Protein AF-A0AAV4JUW0-F1 (afdb_monomer_lite)

Secondary structure (DSSP, 8-state):
-----S---STTHHHHHHHHHHHHHHHHHHHHHHHHHHHHHHHHHHHHHHHHHHHHHHHHHHHHHHHHHHHHS-SSSEETTTEEE-TTS-EESHHHHHHHHHHHHTT-EEEEEE--HHHHEEEETTEEEE-HHHHTTSSSEEEEEEP-TTGGGTEEE----BB--BEEEESTT-TT---TT-SB-TTSEEEEETT-S-SHHHHHHTT-B--EEEEESSHHHHHHHHHTTS-SEEEES-S--TTSEE-S--B--SSSSEEEEEETT-THHHHHHHHHHHHHHTSHHHHHHHHHHHHHTS---EEE-SSSS-EEEBP-SSSTTT--EEEEEE----

Organism: NCBI:txid1093978

pLDDT: mean 82.27, std 16.79, range [31.84, 97.62]

InterPro domains:
  IPR001638 Solute-binding protein family 3/N-terminal domain of MltF [PF00497] (79-288)
  IPR001638 Solute-binding protein family 3/N-terminal domain of MltF [SM00062] (77-300)
  IPR018313 Solute-binding protein family 3, conserved site [PS01039] (93-106)

Structure (mmCIF, N/CA/C/O backbone):
data_AF-A0AAV4JUW0-F1
#
_entry.id   AF-A0AAV4JUW0-F1
#
loop_
_atom_site.group_PDB
_atom_site.id
_atom_site.type_symbol
_atom_site.label_atom_id
_atom_site.label_alt_id
_atom_site.label_comp_id
_atom_site.label_asym_id
_atom_site.label_entity_id
_atom_site.label_seq_id
_atom_site.pdbx_PDB_ins_code
_atom_site.Cartn_x
_atom_site.Cartn_y
_atom_site.Cartn_z
_atom_site.occupancy
_atom_site.B_iso_or_equiv
_atom_site.auth_seq_id
_atom_site.auth_comp_id
_atom_site.auth_asym_id
_atom_site.auth_atom_id
_atom_site.pdbx_PDB_model_num
ATOM 1 N N . MET A 1 1 ? 47.048 -69.505 41.112 1.00 53.69 1 MET A N 1
ATOM 2 C CA . MET A 1 1 ? 46.515 -70.629 41.916 1.00 53.69 1 MET A CA 1
ATOM 3 C C . MET A 1 1 ? 47.293 -71.912 41.588 1.00 53.69 1 MET A C 1
ATOM 5 O O . MET A 1 1 ? 46.736 -72.873 41.091 1.00 53.69 1 MET A O 1
ATOM 9 N N . LEU A 1 2 ? 48.608 -71.870 41.802 1.00 48.69 2 LEU A N 1
ATOM 10 C CA . LEU A 1 2 ? 49.626 -72.932 41.703 1.00 48.69 2 LEU A CA 1
ATOM 11 C C . LEU A 1 2 ? 50.866 -72.279 42.345 1.00 48.69 2 LEU A C 1
ATOM 13 O O . LEU A 1 2 ? 51.031 -71.079 42.157 1.00 48.69 2 LEU A O 1
ATOM 17 N N . TYR A 1 3 ? 51.670 -73.005 43.123 1.00 51.75 3 TYR A N 1
ATOM 18 C CA . TYR A 1 3 ? 52.650 -72.508 44.118 1.00 51.75 3 TYR A CA 1
ATOM 19 C C . TYR A 1 3 ? 52.083 -72.157 45.502 1.00 51.75 3 TYR A C 1
ATOM 21 O O . TYR A 1 3 ? 52.119 -71.014 45.932 1.00 51.75 3 TYR A O 1
ATOM 29 N N . CYS A 1 4 ? 51.616 -73.161 46.244 1.00 46.38 4 CYS A N 1
ATOM 30 C CA . CYS A 1 4 ? 51.738 -73.117 47.711 1.00 46.38 4 CYS A CA 1
ATOM 31 C C . CYS A 1 4 ? 51.978 -74.491 48.358 1.00 46.38 4 CYS A C 1
ATOM 33 O O . CYS A 1 4 ? 51.941 -74.599 49.577 1.00 46.38 4 CYS A O 1
ATOM 35 N N . PHE A 1 5 ? 52.254 -75.543 47.581 1.00 49.66 5 PHE A N 1
ATOM 36 C CA . PHE A 1 5 ? 52.481 -76.880 48.131 1.00 49.66 5 PHE A CA 1
ATOM 37 C C . PHE A 1 5 ? 53.813 -77.456 47.656 1.00 49.66 5 PHE A C 1
ATOM 39 O O . PHE A 1 5 ? 53.876 -78.202 46.685 1.00 49.66 5 PHE A O 1
ATOM 46 N N . SER A 1 6 ? 54.882 -77.127 48.377 1.00 45.06 6 SER A N 1
ATOM 47 C CA . SER A 1 6 ? 56.066 -77.983 48.450 1.00 45.06 6 SER A CA 1
ATOM 48 C C . SER A 1 6 ? 56.735 -77.840 49.819 1.00 45.06 6 SER A C 1
ATOM 50 O O . SER A 1 6 ? 57.389 -76.844 50.099 1.00 45.06 6 SER A O 1
ATOM 52 N N . SER A 1 7 ? 56.542 -78.877 50.639 1.00 54.53 7 SER A N 1
ATOM 53 C CA . SER A 1 7 ? 57.420 -79.350 51.717 1.00 54.53 7 SER A CA 1
ATOM 54 C C . SER A 1 7 ? 57.819 -78.363 52.828 1.00 54.53 7 SER A C 1
ATOM 56 O O . SER A 1 7 ? 58.933 -77.852 52.833 1.00 54.53 7 SER A O 1
ATOM 58 N N . PHE A 1 8 ? 56.966 -78.216 53.851 1.00 46.47 8 PHE A N 1
ATOM 59 C CA . PHE A 1 8 ? 57.389 -77.752 55.181 1.00 46.47 8 PHE A CA 1
ATOM 60 C C . PHE A 1 8 ? 57.035 -78.786 56.257 1.00 46.47 8 PHE A C 1
ATOM 62 O O . PHE A 1 8 ? 55.876 -79.153 56.447 1.00 46.47 8 PHE A O 1
ATOM 69 N N . SER A 1 9 ? 58.076 -79.288 56.924 1.00 49.31 9 SER A N 1
ATOM 70 C CA . SER A 1 9 ? 58.062 -80.427 57.846 1.00 49.31 9 SER A CA 1
ATOM 71 C C . SER A 1 9 ? 58.061 -79.977 59.313 1.00 49.31 9 SER A C 1
ATOM 73 O O . SER A 1 9 ? 58.930 -80.381 60.077 1.00 49.31 9 SER A O 1
ATOM 75 N N . THR A 1 10 ? 57.089 -79.160 59.730 1.00 49.88 10 THR A N 1
ATOM 76 C CA . THR A 1 10 ? 56.767 -78.896 61.150 1.00 49.88 10 THR A CA 1
ATOM 77 C C . THR A 1 10 ? 55.317 -78.395 61.287 1.00 49.88 10 THR A C 1
ATOM 79 O O . THR A 1 10 ? 54.812 -77.617 60.479 1.00 49.88 10 THR A O 1
ATOM 82 N N . ARG A 1 11 ? 54.599 -78.851 62.328 1.00 52.28 11 ARG A N 1
ATOM 83 C CA . ARG A 1 11 ? 53.140 -78.647 62.529 1.00 52.28 11 ARG A CA 1
ATOM 84 C C . ARG A 1 11 ? 52.720 -77.178 62.735 1.00 52.28 11 ARG A C 1
ATOM 86 O O . ARG A 1 11 ? 51.531 -76.865 62.670 1.00 52.28 11 ARG A O 1
ATOM 93 N N . THR A 1 12 ? 53.673 -76.289 63.004 1.00 52.97 12 THR A N 1
ATOM 94 C CA . THR A 1 12 ? 53.473 -74.848 63.213 1.00 52.97 12 THR A CA 1
ATOM 95 C C . THR A 1 12 ? 53.577 -74.033 61.923 1.00 52.97 12 THR A C 1
ATOM 97 O O . THR A 1 12 ? 52.885 -73.024 61.805 1.00 52.97 12 THR A O 1
ATOM 100 N N . GLU A 1 13 ? 54.333 -74.486 60.920 1.00 52.00 13 GLU A N 1
ATOM 101 C CA . GLU A 1 13 ? 54.548 -73.727 59.677 1.00 52.00 13 GLU A CA 1
ATOM 102 C C . GLU A 1 13 ? 53.382 -73.822 58.681 1.00 52.00 13 GLU A C 1
ATOM 104 O O . GLU A 1 13 ? 53.058 -72.851 57.995 1.00 52.00 13 GLU A O 1
ATOM 109 N N . VAL A 1 14 ? 52.635 -74.931 58.697 1.00 56.09 14 VAL A N 1
ATOM 110 C CA . VAL A 1 14 ? 51.430 -75.116 57.862 1.00 56.09 14 VAL A CA 1
ATOM 111 C C . VAL A 1 14 ? 50.331 -74.093 58.196 1.00 56.09 14 VAL A C 1
ATOM 113 O O . VAL A 1 14 ? 49.581 -73.664 57.319 1.00 56.09 14 VAL A O 1
ATOM 116 N N . LYS A 1 15 ? 50.242 -73.648 59.459 1.00 60.41 15 LYS A N 1
ATOM 117 C CA . LYS A 1 15 ? 49.250 -72.641 59.877 1.00 60.41 15 LYS A CA 1
ATOM 118 C C . LYS A 1 15 ? 49.582 -71.247 59.344 1.00 60.41 15 LYS A C 1
ATOM 120 O O . LYS A 1 15 ? 48.668 -70.516 58.974 1.00 60.41 15 LYS A O 1
ATOM 125 N N . VAL A 1 16 ? 50.868 -70.898 59.272 1.00 66.81 16 VAL A N 1
ATOM 126 C CA . VAL A 1 16 ? 51.323 -69.593 58.769 1.00 66.81 16 VAL A CA 1
ATOM 127 C C . VAL A 1 16 ? 51.166 -69.524 57.250 1.00 66.81 16 VAL A C 1
ATOM 129 O O . VAL A 1 16 ? 50.627 -68.544 56.744 1.00 66.81 16 VAL A O 1
ATOM 132 N N . ALA A 1 17 ? 51.518 -70.592 56.525 1.00 67.75 17 ALA A N 1
ATOM 133 C CA . ALA A 1 17 ? 51.336 -70.663 55.072 1.00 67.75 17 ALA A CA 1
ATOM 134 C C . ALA A 1 17 ? 49.856 -70.545 54.651 1.00 67.75 17 ALA A C 1
ATOM 136 O O . ALA A 1 17 ? 49.531 -69.795 53.729 1.00 67.75 17 ALA A O 1
ATOM 137 N N . ASN A 1 18 ? 48.944 -71.210 55.371 1.00 72.00 18 ASN A N 1
ATOM 138 C CA . ASN A 1 18 ? 47.504 -71.097 55.118 1.00 72.00 18 ASN A CA 1
ATOM 139 C C . ASN A 1 18 ? 46.961 -69.694 55.424 1.00 72.00 18 ASN A C 1
ATOM 141 O O . ASN A 1 18 ? 46.116 -69.196 54.680 1.00 72.00 18 ASN A O 1
ATOM 145 N N . LEU A 1 19 ? 47.461 -69.035 56.475 1.00 77.31 19 LEU A N 1
ATOM 146 C CA . LEU A 1 19 ? 47.058 -67.671 56.820 1.00 77.31 19 LEU A CA 1
ATOM 147 C C . LEU A 1 19 ? 47.522 -66.661 55.760 1.00 77.31 19 LEU A C 1
ATOM 149 O O . LEU A 1 19 ? 46.738 -65.816 55.334 1.00 77.31 19 LEU A O 1
ATOM 153 N N . VAL A 1 20 ? 48.763 -66.783 55.279 1.00 79.12 20 VAL A N 1
ATOM 154 C CA . VAL A 1 20 ? 49.304 -65.923 54.212 1.00 79.12 20 VAL A CA 1
ATOM 155 C C . VAL A 1 20 ? 48.536 -66.131 52.903 1.00 79.12 20 VAL A C 1
ATOM 157 O O . VAL A 1 20 ? 48.162 -65.157 52.251 1.00 79.12 20 VAL A O 1
ATOM 160 N N . CYS A 1 21 ? 48.219 -67.379 52.547 1.00 76.75 21 CYS A N 1
ATOM 161 C CA . CYS A 1 21 ? 47.428 -67.680 51.353 1.00 76.75 21 CYS A CA 1
ATOM 162 C C . CYS A 1 21 ? 46.007 -67.090 51.447 1.00 76.75 21 CYS A C 1
ATOM 164 O O . CYS A 1 21 ? 45.519 -66.488 50.490 1.00 76.75 21 CYS A O 1
ATOM 166 N N . PHE A 1 22 ? 45.372 -67.174 52.620 1.00 80.19 22 PHE A N 1
ATOM 167 C CA . PHE A 1 22 ? 44.047 -66.600 52.863 1.00 80.19 22 PHE A CA 1
ATOM 168 C C . PHE A 1 22 ? 44.044 -65.066 52.768 1.00 80.19 22 PHE A C 1
ATOM 170 O O . PHE A 1 22 ? 43.152 -64.487 52.148 1.00 80.19 22 PHE A O 1
ATOM 177 N N . ILE A 1 23 ? 45.077 -64.401 53.298 1.00 84.31 23 ILE A N 1
ATOM 178 C CA . ILE A 1 23 ? 45.240 -62.943 53.196 1.00 84.31 23 ILE A CA 1
ATOM 179 C C . ILE A 1 23 ? 45.431 -62.513 51.733 1.00 84.31 23 ILE A C 1
ATOM 181 O O . ILE A 1 23 ? 44.781 -61.568 51.289 1.00 84.31 23 ILE A O 1
ATOM 185 N N . ILE A 1 24 ? 46.251 -63.224 50.952 1.00 83.38 24 ILE A N 1
ATOM 186 C CA . ILE A 1 24 ? 46.453 -62.926 49.522 1.00 83.38 24 ILE A CA 1
ATOM 187 C C . ILE A 1 24 ? 45.145 -63.104 48.735 1.00 83.38 24 ILE A C 1
ATOM 189 O O . ILE A 1 24 ? 44.830 -62.287 47.866 1.00 83.38 24 ILE A O 1
ATOM 193 N N . ILE A 1 25 ? 44.345 -64.125 49.054 1.00 84.81 25 ILE A N 1
ATOM 194 C CA . ILE A 1 25 ? 43.028 -64.337 48.435 1.00 84.81 25 ILE A CA 1
ATOM 195 C C . ILE A 1 25 ? 42.075 -63.180 48.775 1.00 84.81 25 ILE A C 1
ATOM 197 O O . ILE A 1 25 ? 41.422 -62.647 47.883 1.00 84.81 25 ILE A O 1
ATOM 201 N N . ILE A 1 26 ? 42.038 -62.715 50.025 1.00 86.69 26 ILE A N 1
ATOM 202 C CA . ILE A 1 26 ? 41.203 -61.565 50.407 1.00 86.69 26 ILE A CA 1
ATOM 203 C C . ILE A 1 26 ? 41.660 -60.283 49.698 1.00 86.69 26 ILE A C 1
ATOM 205 O O . ILE A 1 26 ? 40.826 -59.535 49.189 1.00 86.69 26 ILE A O 1
ATOM 209 N N . ILE A 1 27 ? 42.967 -60.026 49.608 1.00 87.44 27 ILE A N 1
ATOM 210 C CA . ILE A 1 27 ? 43.502 -58.832 48.931 1.00 87.44 27 ILE A CA 1
ATOM 211 C C . ILE A 1 27 ? 43.201 -58.880 47.425 1.00 87.44 27 ILE A C 1
ATOM 213 O O . ILE A 1 27 ? 42.780 -57.887 46.832 1.00 87.44 27 ILE A O 1
ATOM 217 N N . THR A 1 28 ? 43.352 -60.040 46.787 1.00 86.88 28 THR A N 1
ATOM 218 C CA . THR A 1 28 ? 43.028 -60.193 45.357 1.00 86.88 28 THR A CA 1
ATOM 219 C C . THR A 1 28 ? 41.528 -60.063 45.091 1.00 86.88 28 THR A C 1
ATOM 221 O O . THR A 1 28 ? 41.131 -59.379 44.153 1.00 86.88 28 THR A O 1
ATOM 224 N N . ILE A 1 29 ? 40.670 -60.617 45.950 1.00 89.00 29 ILE A N 1
ATOM 225 C CA . ILE A 1 29 ? 39.214 -60.460 45.822 1.00 89.00 29 ILE A CA 1
ATOM 226 C C . ILE A 1 29 ? 38.792 -59.002 46.044 1.00 89.00 29 ILE A C 1
ATOM 228 O O . ILE A 1 29 ? 38.011 -58.466 45.261 1.00 89.00 29 ILE A O 1
ATOM 232 N N . THR A 1 30 ? 39.323 -58.329 47.067 1.00 89.69 30 THR A N 1
ATOM 233 C CA . THR A 1 30 ? 38.973 -56.925 47.352 1.00 89.69 30 THR A CA 1
ATOM 234 C C . THR A 1 30 ? 39.444 -55.974 46.252 1.00 89.69 30 THR A C 1
ATOM 236 O O . THR A 1 30 ? 38.700 -55.069 45.878 1.00 89.69 30 THR A O 1
ATOM 239 N N . THR A 1 31 ? 40.619 -56.207 45.659 1.00 90.44 31 THR A N 1
ATOM 240 C CA . THR A 1 31 ? 41.106 -55.422 44.508 1.00 90.44 31 THR A CA 1
ATOM 241 C C . THR A 1 31 ? 40.276 -55.655 43.244 1.00 90.44 31 THR A C 1
ATOM 243 O O . THR A 1 31 ? 39.957 -54.690 42.550 1.00 90.44 31 THR A O 1
ATOM 246 N N . ILE A 1 32 ? 39.842 -56.892 42.972 1.00 91.62 32 ILE A N 1
ATOM 247 C CA . ILE A 1 32 ? 38.929 -57.197 41.856 1.00 91.62 32 ILE A CA 1
ATOM 248 C C . ILE A 1 32 ? 37.567 -56.518 42.058 1.00 91.62 32 ILE A C 1
ATOM 250 O O . ILE A 1 32 ? 37.045 -55.911 41.124 1.00 91.62 32 ILE A O 1
ATOM 254 N N . ILE A 1 33 ? 37.007 -56.562 43.272 1.00 92.88 33 ILE A N 1
ATOM 255 C CA . ILE A 1 33 ? 35.739 -55.887 43.591 1.00 92.88 33 ILE A CA 1
ATOM 256 C C . ILE A 1 33 ? 35.872 -54.370 43.401 1.00 92.88 33 ILE A C 1
ATOM 258 O O . ILE A 1 33 ? 34.998 -53.754 42.793 1.00 92.88 33 ILE A O 1
ATOM 262 N N . LEU A 1 34 ? 36.976 -53.768 43.853 1.00 93.19 34 LEU A N 1
ATOM 263 C CA . LEU A 1 34 ? 37.215 -52.333 43.691 1.00 93.19 34 LEU A CA 1
ATOM 264 C C . LEU A 1 34 ? 37.324 -51.934 42.209 1.00 93.19 34 LEU A C 1
ATOM 266 O O . LEU A 1 34 ? 36.725 -50.941 41.796 1.00 93.19 34 LEU A O 1
ATOM 270 N N . LEU A 1 35 ? 38.026 -52.728 41.393 1.00 92.56 35 LEU A N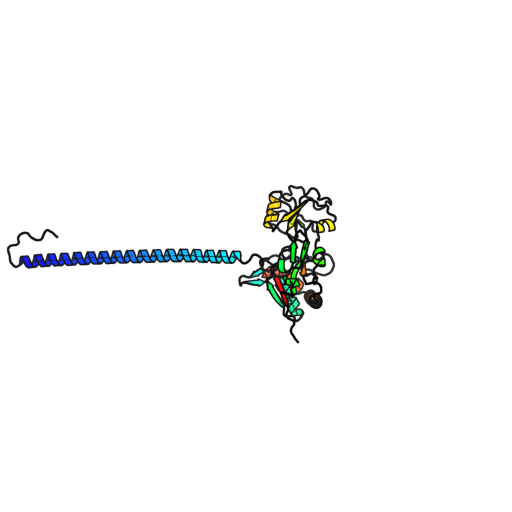 1
ATOM 271 C CA . LEU A 1 35 ? 38.125 -52.509 39.946 1.00 92.56 35 LEU A CA 1
ATOM 272 C C . LEU A 1 35 ? 36.762 -52.623 39.252 1.00 92.56 35 LEU A C 1
ATOM 274 O O . LEU A 1 35 ? 36.438 -51.788 38.409 1.00 92.56 35 LEU A O 1
ATOM 278 N N . LEU A 1 36 ? 35.937 -53.602 39.635 1.00 92.88 36 LEU A N 1
ATOM 279 C CA . LEU A 1 36 ? 34.582 -53.751 39.098 1.00 92.88 36 LEU A CA 1
ATOM 280 C C . LEU A 1 36 ? 33.691 -52.553 39.451 1.00 92.88 36 LEU A C 1
ATOM 282 O O . LEU A 1 36 ? 32.976 -52.056 38.583 1.00 92.88 36 LEU A O 1
ATOM 286 N N . ILE A 1 37 ? 33.774 -52.040 40.682 1.00 93.06 37 ILE A N 1
ATOM 287 C CA . ILE A 1 37 ? 33.030 -50.841 41.101 1.00 93.06 37 ILE A CA 1
ATOM 288 C C . ILE A 1 37 ? 33.451 -49.623 40.266 1.00 93.06 37 ILE A C 1
ATOM 290 O O . ILE A 1 37 ? 32.590 -48.887 39.785 1.00 93.06 37 ILE A O 1
ATOM 294 N N . ILE A 1 38 ? 34.753 -49.431 40.034 1.00 92.50 38 ILE A N 1
ATOM 295 C CA . ILE A 1 38 ? 35.262 -48.321 39.213 1.00 92.50 38 ILE A CA 1
ATOM 296 C C . ILE A 1 38 ? 34.753 -48.427 37.768 1.00 92.50 38 ILE A C 1
ATOM 298 O O . ILE A 1 38 ? 34.287 -47.432 37.212 1.00 92.50 38 ILE A O 1
ATOM 302 N N . ILE A 1 39 ? 34.774 -49.624 37.172 1.00 92.19 39 ILE A N 1
ATOM 303 C CA . ILE A 1 39 ? 34.264 -49.851 35.810 1.00 92.19 39 ILE A CA 1
ATOM 304 C C . ILE A 1 39 ? 32.765 -49.528 35.725 1.00 92.19 39 ILE A C 1
ATOM 306 O O . ILE A 1 39 ? 32.335 -48.866 34.779 1.00 92.19 39 ILE A O 1
ATOM 310 N N . ILE A 1 40 ? 31.975 -49.928 36.727 1.00 93.00 40 ILE A N 1
ATOM 311 C CA . ILE A 1 40 ? 30.538 -49.621 36.790 1.00 93.00 40 ILE A CA 1
ATOM 312 C C . ILE A 1 40 ? 30.305 -48.106 36.887 1.00 93.00 40 ILE A C 1
ATOM 314 O O . ILE A 1 40 ? 29.452 -47.577 36.174 1.00 93.00 40 ILE A O 1
ATOM 318 N N . ILE A 1 41 ? 31.079 -47.388 37.707 1.00 92.38 41 ILE A N 1
ATOM 319 C CA . ILE A 1 41 ? 30.967 -45.926 37.841 1.00 92.38 41 ILE A CA 1
ATOM 320 C C . ILE A 1 41 ? 31.302 -45.225 36.518 1.00 92.38 41 ILE A C 1
ATOM 322 O O . ILE A 1 41 ? 30.567 -44.329 36.102 1.00 92.38 41 ILE A O 1
ATOM 326 N N . ILE A 1 42 ? 32.365 -45.651 35.827 1.00 92.00 42 ILE A N 1
ATOM 327 C CA . ILE A 1 42 ? 32.748 -45.094 34.519 1.00 92.00 42 ILE A CA 1
ATOM 328 C C . ILE A 1 42 ? 31.637 -45.331 33.489 1.00 92.00 42 ILE A C 1
ATOM 330 O O . ILE A 1 42 ? 31.282 -44.416 32.744 1.00 92.00 42 ILE A O 1
ATOM 334 N N . PHE A 1 43 ? 31.048 -46.530 33.473 1.00 92.44 43 PHE A N 1
ATOM 335 C CA . PHE A 1 43 ? 29.958 -46.860 32.557 1.00 92.44 43 PHE A CA 1
ATOM 336 C C . PHE A 1 43 ? 28.701 -46.022 32.831 1.00 92.44 43 PHE A C 1
ATOM 338 O O . PHE A 1 43 ? 28.106 -45.474 31.900 1.00 92.44 43 PHE A O 1
ATOM 345 N N . LEU A 1 44 ? 28.331 -45.848 34.105 1.00 92.00 44 LEU A N 1
ATOM 346 C CA . LEU A 1 44 ? 27.207 -44.998 34.505 1.00 92.00 44 LEU A CA 1
ATOM 347 C C . LEU A 1 44 ? 27.442 -43.529 34.130 1.00 92.00 44 LEU A C 1
ATOM 349 O O . LEU A 1 44 ? 26.541 -42.888 33.591 1.00 92.00 44 LEU A O 1
ATOM 353 N N . PHE A 1 45 ? 28.651 -43.004 34.348 1.00 92.62 45 PHE A N 1
ATOM 354 C CA . PHE A 1 45 ? 28.991 -41.629 33.978 1.00 92.62 45 PHE A CA 1
ATOM 355 C C . PHE A 1 45 ? 28.939 -41.415 32.458 1.00 92.62 45 PHE A C 1
ATOM 357 O O . PHE A 1 45 ? 28.383 -40.420 31.987 1.00 92.62 45 PHE A O 1
ATOM 364 N N . GLY A 1 46 ? 29.438 -42.382 31.680 1.00 91.94 46 GLY A N 1
ATOM 365 C CA . GLY A 1 46 ? 29.332 -42.369 30.221 1.00 91.94 46 GLY A CA 1
ATOM 366 C C . GLY A 1 46 ? 27.879 -42.336 29.740 1.00 91.94 46 GLY A C 1
ATOM 367 O O . GLY A 1 46 ? 27.535 -41.539 28.867 1.00 91.94 46 GLY A O 1
ATOM 368 N N . LEU A 1 47 ? 27.003 -43.135 30.355 1.00 92.44 47 LEU A N 1
ATOM 369 C CA . LEU A 1 47 ? 25.583 -43.182 30.003 1.00 92.44 47 LEU A CA 1
ATOM 370 C C . LEU A 1 47 ? 24.874 -41.851 30.308 1.00 92.44 47 LEU A C 1
ATOM 372 O O . LEU A 1 47 ? 24.107 -41.360 29.479 1.00 92.44 47 LEU A O 1
ATOM 376 N N . VAL A 1 48 ? 25.189 -41.215 31.441 1.00 93.69 48 VAL A N 1
ATOM 377 C CA . VAL A 1 48 ? 24.656 -39.887 31.799 1.00 93.69 48 VAL A CA 1
ATOM 378 C C . VAL A 1 48 ? 25.070 -38.820 30.779 1.00 93.69 48 VAL A C 1
ATOM 380 O O . VAL A 1 48 ? 24.226 -38.036 30.340 1.00 93.69 48 VAL A O 1
ATOM 383 N N . LEU A 1 49 ? 26.334 -38.807 30.344 1.00 91.38 49 LEU A N 1
ATOM 384 C CA . LEU A 1 49 ? 26.810 -37.842 29.345 1.00 91.38 49 LEU A CA 1
ATOM 385 C C . LEU A 1 49 ? 26.107 -38.000 27.990 1.00 91.38 49 LEU A C 1
ATOM 387 O O . LEU A 1 49 ? 25.747 -36.998 27.366 1.00 91.38 49 LEU A O 1
ATOM 391 N N . VAL A 1 50 ? 25.858 -39.238 27.553 1.00 92.81 50 VAL A N 1
ATOM 392 C CA . VAL A 1 50 ? 25.118 -39.510 26.311 1.00 92.81 50 VAL A CA 1
ATOM 393 C C . VAL A 1 50 ? 23.684 -38.987 26.407 1.00 92.81 50 VAL A C 1
ATOM 395 O O . VAL A 1 50 ? 23.211 -38.326 25.481 1.00 92.81 50 VAL A O 1
ATOM 398 N N . VAL A 1 51 ? 23.003 -39.211 27.536 1.00 93.06 51 VAL A N 1
ATOM 399 C CA . VAL A 1 51 ? 21.637 -38.707 27.751 1.00 93.06 51 VAL A CA 1
ATOM 400 C C . VAL A 1 51 ? 21.599 -37.177 27.694 1.00 93.06 51 VAL A C 1
ATOM 402 O O . VAL A 1 51 ? 20.744 -36.617 27.006 1.00 93.06 51 VAL A O 1
ATOM 405 N N . ILE A 1 52 ? 22.550 -36.489 28.336 1.00 92.38 52 ILE A N 1
ATOM 406 C CA . ILE A 1 52 ? 22.634 -35.018 28.304 1.00 92.38 52 ILE A CA 1
ATOM 407 C C . ILE A 1 52 ? 22.825 -34.508 26.869 1.00 92.38 52 ILE A C 1
ATOM 409 O O . ILE A 1 52 ? 22.136 -33.572 26.453 1.00 92.38 52 ILE A O 1
ATOM 413 N N . ALA A 1 53 ? 23.711 -35.135 26.089 1.00 92.25 53 ALA A N 1
ATOM 414 C CA . ALA A 1 53 ? 23.953 -34.749 24.701 1.00 92.25 53 ALA A CA 1
ATOM 415 C C . ALA A 1 53 ? 22.697 -34.916 23.826 1.00 92.25 53 ALA A C 1
ATOM 417 O O . ALA A 1 53 ? 22.353 -34.014 23.058 1.00 92.25 53 ALA A O 1
ATOM 418 N N . VAL A 1 54 ? 21.968 -36.027 23.978 1.00 92.88 54 VAL A N 1
ATOM 419 C CA . VAL A 1 54 ? 20.716 -36.274 23.243 1.00 92.88 54 VAL A CA 1
ATOM 420 C C . VAL A 1 54 ? 19.652 -35.239 23.610 1.00 92.88 54 VAL A C 1
ATOM 422 O O . VAL A 1 54 ? 19.026 -34.666 22.717 1.00 92.88 54 VAL A O 1
ATOM 425 N N . VAL A 1 55 ? 19.482 -34.935 24.901 1.00 93.62 55 VAL A N 1
ATOM 426 C CA . VAL A 1 55 ? 18.534 -33.905 25.359 1.00 93.62 55 VAL A CA 1
ATOM 427 C C . VAL A 1 55 ? 18.889 -32.539 24.770 1.00 93.62 55 VAL A C 1
ATOM 429 O O . VAL A 1 55 ? 18.005 -31.856 24.252 1.00 93.62 55 VAL A O 1
ATOM 432 N N . ALA A 1 56 ? 20.168 -32.154 24.767 1.00 92.25 56 ALA A N 1
ATOM 433 C CA . ALA A 1 56 ? 20.610 -30.886 24.189 1.00 92.25 56 ALA A CA 1
ATOM 434 C C . ALA A 1 56 ? 20.279 -30.788 22.689 1.00 92.25 56 ALA A C 1
ATOM 436 O O . ALA A 1 56 ? 19.734 -29.774 22.243 1.00 92.25 56 ALA A O 1
ATOM 437 N N . VAL A 1 57 ? 20.530 -31.851 21.916 1.00 92.00 57 VAL A N 1
ATOM 438 C CA . VAL A 1 57 ? 20.192 -31.898 20.483 1.00 92.00 57 VAL A CA 1
ATOM 439 C C . VAL A 1 57 ? 18.683 -31.779 20.271 1.00 92.00 57 VAL A C 1
ATOM 441 O O . VAL A 1 57 ? 18.251 -30.974 19.444 1.00 92.00 57 VAL A O 1
ATOM 444 N N . VAL A 1 58 ? 17.871 -32.513 21.038 1.00 91.69 58 VAL A N 1
ATOM 445 C CA . VAL A 1 58 ? 16.402 -32.454 20.945 1.00 91.69 58 VAL A CA 1
ATOM 446 C C . VAL A 1 58 ? 15.885 -31.052 21.275 1.00 91.69 58 VAL A C 1
ATOM 448 O O . VAL A 1 58 ? 15.055 -30.523 20.534 1.00 91.69 58 VAL A O 1
ATOM 451 N N . VAL A 1 59 ? 16.407 -30.411 22.325 1.00 91.31 59 VAL A N 1
ATOM 452 C CA . VAL A 1 59 ? 16.032 -29.041 22.709 1.00 91.31 59 VAL A CA 1
ATOM 453 C C . VAL A 1 59 ? 16.401 -28.046 21.611 1.00 91.31 59 VAL A C 1
ATOM 455 O O . VAL A 1 59 ? 15.554 -27.249 21.205 1.00 91.31 59 VAL A O 1
ATOM 458 N N . VAL A 1 60 ? 17.620 -28.111 21.064 1.00 90.25 60 VAL A N 1
ATOM 459 C CA . VAL A 1 60 ? 18.038 -27.245 19.947 1.00 90.25 60 VAL A CA 1
ATOM 460 C C . VAL A 1 60 ? 17.128 -27.457 18.740 1.00 90.25 60 VAL A C 1
ATOM 462 O O . VAL A 1 60 ? 16.657 -26.486 18.140 1.00 90.25 60 VAL A O 1
ATOM 465 N N . HIS A 1 61 ? 16.816 -28.709 18.403 1.00 85.44 61 HIS A N 1
ATOM 466 C CA . HIS A 1 61 ? 15.961 -29.006 17.264 1.00 85.44 61 HIS A CA 1
ATOM 467 C C . HIS A 1 61 ? 14.532 -28.496 17.477 1.00 85.44 61 HIS A C 1
ATOM 469 O O . HIS A 1 61 ? 13.964 -27.886 16.567 1.00 85.44 61 HIS A O 1
ATOM 475 N N . LEU A 1 62 ? 13.982 -28.652 18.684 1.00 82.31 62 LEU A N 1
ATOM 476 C CA . LEU A 1 62 ? 12.674 -28.128 19.067 1.00 82.31 62 LEU A CA 1
ATOM 477 C C . LEU A 1 62 ? 12.647 -26.595 19.008 1.00 82.31 62 LEU A C 1
ATOM 479 O O . LEU A 1 62 ? 11.732 -26.027 18.415 1.00 82.31 62 LEU A O 1
ATOM 483 N N . VAL A 1 63 ? 13.674 -25.909 19.520 1.00 80.06 63 VAL A N 1
ATOM 484 C CA . VAL A 1 63 ? 13.810 -24.443 19.432 1.00 80.06 63 VAL A CA 1
ATOM 485 C C . VAL A 1 63 ? 13.882 -23.983 17.973 1.00 80.06 63 VAL A C 1
ATOM 487 O O . VAL A 1 63 ? 13.226 -23.007 17.595 1.00 80.06 63 VAL A O 1
ATOM 490 N N . LEU A 1 64 ? 14.623 -24.692 17.118 1.00 73.69 64 LEU A N 1
ATOM 491 C CA . LEU A 1 64 ? 14.691 -24.401 15.683 1.00 73.69 64 LEU A CA 1
ATOM 492 C C . LEU A 1 64 ? 13.349 -24.646 14.980 1.00 73.69 64 LEU A C 1
ATOM 494 O O . LEU A 1 64 ? 12.958 -23.850 14.120 1.00 73.69 64 LEU A O 1
ATOM 498 N N . LEU A 1 65 ? 12.613 -25.694 15.357 1.00 67.19 65 LEU A N 1
ATOM 499 C CA . LEU A 1 65 ? 11.272 -25.977 14.842 1.00 67.19 65 LEU A CA 1
ATOM 500 C C . LEU A 1 65 ? 10.254 -24.926 15.298 1.00 67.19 65 LEU A C 1
ATOM 502 O O . LEU A 1 65 ? 9.465 -24.455 14.476 1.00 67.19 65 LEU A O 1
ATOM 506 N N . LEU A 1 66 ? 10.309 -24.485 16.557 1.00 62.25 66 LEU A N 1
ATOM 507 C CA . LEU A 1 66 ? 9.487 -23.392 17.080 1.00 62.25 66 LEU A CA 1
ATOM 508 C C . LEU A 1 66 ? 9.816 -22.068 16.372 1.00 62.25 66 LEU A C 1
ATOM 510 O O . LEU A 1 66 ? 8.901 -21.375 15.920 1.00 62.25 66 LEU A O 1
ATOM 514 N N . ARG A 1 67 ? 11.101 -21.755 16.146 1.00 54.88 67 ARG A N 1
ATOM 515 C CA . ARG A 1 67 ? 11.531 -20.596 15.336 1.00 54.88 67 ARG A CA 1
ATOM 516 C C . ARG A 1 67 ? 11.039 -20.687 13.885 1.00 54.88 67 ARG A C 1
ATOM 518 O O . ARG A 1 67 ? 10.550 -19.690 13.350 1.00 54.88 67 ARG A O 1
ATOM 525 N N . ARG A 1 68 ? 11.111 -21.860 13.241 1.00 50.56 68 ARG A N 1
ATOM 526 C CA . ARG A 1 68 ? 10.599 -22.078 11.870 1.00 50.56 68 ARG A CA 1
ATOM 527 C C . ARG A 1 68 ? 9.071 -21.968 11.797 1.00 50.56 68 ARG A C 1
ATOM 529 O O . ARG A 1 68 ? 8.565 -21.343 10.865 1.00 50.56 68 ARG A O 1
ATOM 536 N N . ARG A 1 69 ? 8.331 -22.497 12.782 1.00 41.78 69 ARG A N 1
ATOM 537 C CA . ARG A 1 69 ? 6.863 -22.359 12.870 1.00 41.78 69 ARG A CA 1
ATOM 538 C C . ARG A 1 69 ? 6.432 -20.907 13.107 1.00 41.78 69 ARG A C 1
ATOM 540 O O . ARG A 1 69 ? 5.456 -20.484 12.492 1.00 41.78 69 ARG A O 1
ATOM 547 N N . ARG A 1 70 ? 7.182 -20.120 13.893 1.00 40.16 70 ARG A N 1
ATOM 548 C CA . ARG A 1 70 ? 6.937 -18.673 14.084 1.00 40.16 70 ARG A CA 1
ATOM 549 C C . ARG A 1 70 ? 7.142 -17.874 12.788 1.00 40.16 70 ARG A C 1
ATOM 551 O O . ARG A 1 70 ? 6.388 -16.948 12.520 1.00 40.16 70 ARG A O 1
ATOM 558 N N . ARG A 1 71 ? 8.089 -18.266 11.921 1.00 36.84 71 ARG A N 1
ATOM 559 C CA . ARG A 1 71 ? 8.301 -17.611 10.609 1.00 36.84 71 ARG A CA 1
ATOM 560 C C . ARG A 1 71 ? 7.201 -17.888 9.578 1.00 36.84 71 ARG A C 1
ATOM 562 O O . ARG A 1 71 ? 6.974 -17.042 8.722 1.00 36.84 71 ARG A O 1
ATOM 569 N N . ARG A 1 72 ? 6.514 -19.038 9.633 1.00 36.94 72 ARG A N 1
ATOM 570 C CA . ARG A 1 72 ? 5.502 -19.407 8.620 1.00 36.94 72 ARG A CA 1
ATOM 571 C C . ARG A 1 72 ? 4.118 -18.781 8.838 1.00 36.94 72 ARG A C 1
ATOM 573 O O . ARG A 1 72 ? 3.362 -18.720 7.877 1.00 36.94 72 ARG A O 1
ATOM 580 N N . ARG A 1 73 ? 3.799 -18.294 10.044 1.00 36.91 73 ARG A N 1
ATOM 581 C CA . ARG A 1 73 ? 2.445 -17.823 10.405 1.00 36.91 73 ARG A CA 1
ATOM 582 C C . ARG A 1 73 ? 2.147 -16.340 10.142 1.00 36.91 73 ARG A C 1
ATOM 584 O O . ARG A 1 73 ? 0.992 -15.952 10.196 1.00 36.91 73 ARG A O 1
ATOM 591 N N . HIS A 1 74 ? 3.141 -15.516 9.812 1.00 38.34 74 HIS A N 1
ATOM 592 C CA . HIS A 1 74 ? 2.957 -14.062 9.683 1.00 38.34 74 HIS A CA 1
ATOM 593 C C . HIS A 1 74 ? 3.307 -13.563 8.282 1.00 38.34 74 HIS A C 1
ATOM 595 O O . HIS A 1 74 ? 4.287 -12.835 8.115 1.00 38.34 74 HIS A O 1
ATOM 601 N N . ARG A 1 75 ? 2.550 -13.984 7.264 1.00 44.47 75 ARG A N 1
ATOM 602 C CA . ARG A 1 75 ? 2.739 -13.453 5.904 1.00 44.47 75 ARG A CA 1
ATOM 603 C C . ARG A 1 75 ? 1.801 -12.293 5.553 1.00 44.47 75 ARG A C 1
ATOM 605 O O . ARG A 1 75 ? 2.187 -11.489 4.717 1.00 44.47 75 ARG A O 1
ATOM 612 N N . HIS A 1 76 ? 0.675 -12.134 6.256 1.00 42.88 76 HIS A N 1
ATOM 613 C CA . HIS A 1 76 ? -0.298 -11.084 5.930 1.00 42.88 76 HIS A CA 1
ATOM 614 C C . HIS A 1 76 ? -0.263 -9.850 6.861 1.00 42.88 76 HIS A C 1
ATOM 616 O O . HIS A 1 76 ? -0.431 -8.751 6.368 1.00 42.88 76 HIS A O 1
ATOM 622 N N . GLY A 1 77 ? 0.125 -9.942 8.140 1.00 45.19 77 GLY A N 1
ATOM 623 C CA . GLY A 1 77 ? 0.156 -8.782 9.064 1.00 45.19 77 GLY A CA 1
ATOM 624 C C . GLY A 1 77 ? 1.531 -8.144 9.326 1.00 45.19 77 GLY A C 1
ATOM 625 O O . GLY A 1 77 ? 1.910 -7.988 10.484 1.00 45.19 77 GLY A O 1
ATOM 626 N N . ARG A 1 78 ? 2.359 -7.858 8.309 1.00 60.28 78 ARG A N 1
ATOM 627 C CA . ARG A 1 78 ? 3.702 -7.254 8.519 1.00 60.28 78 ARG A CA 1
ATOM 628 C C . ARG A 1 78 ? 3.989 -6.123 7.537 1.00 60.28 78 ARG A C 1
ATOM 630 O O . ARG A 1 78 ? 4.728 -6.319 6.572 1.00 60.28 78 ARG A O 1
ATOM 637 N N . LYS A 1 79 ? 3.440 -4.937 7.790 1.00 67.00 79 LYS A N 1
ATOM 638 C CA . LYS A 1 79 ? 3.735 -3.724 7.018 1.00 67.00 79 LYS A CA 1
ATOM 639 C C . LYS A 1 79 ? 4.011 -2.558 7.962 1.00 67.00 79 LYS A C 1
ATOM 641 O O . LYS A 1 79 ? 3.188 -1.667 8.132 1.00 67.00 79 LYS A O 1
ATOM 646 N N . LYS A 1 80 ? 5.195 -2.579 8.589 1.00 74.00 80 LYS A N 1
ATOM 647 C CA . LYS A 1 80 ? 5.712 -1.420 9.334 1.00 74.00 80 LYS A CA 1
ATOM 648 C C . LYS A 1 80 ? 5.815 -0.211 8.388 1.00 74.00 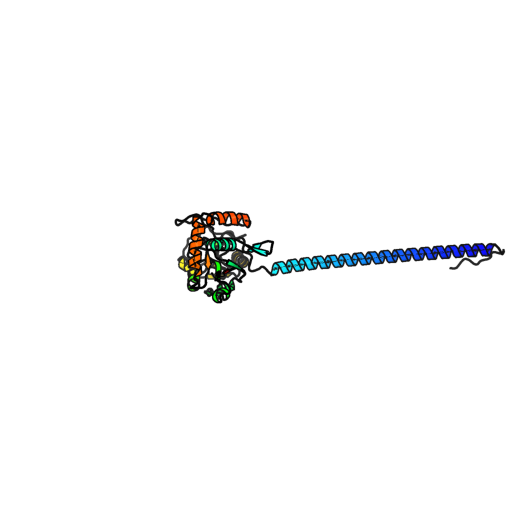80 LYS A C 1
ATOM 650 O O . LYS A 1 80 ? 6.281 -0.411 7.265 1.00 74.00 80 LYS A O 1
ATOM 655 N N . PRO A 1 81 ? 5.430 1.006 8.814 1.00 80.00 81 PRO A N 1
ATOM 656 C CA . PRO A 1 81 ? 4.837 1.371 10.113 1.00 80.00 81 PRO A CA 1
ATOM 657 C C . PRO A 1 81 ? 3.296 1.331 10.175 1.00 80.00 81 PRO A C 1
ATOM 659 O O . PRO A 1 81 ? 2.736 1.672 11.209 1.00 80.00 81 PRO A O 1
ATOM 662 N N . TYR A 1 82 ? 2.600 0.953 9.103 1.00 82.56 82 TYR A N 1
ATOM 663 C CA . TYR A 1 82 ? 1.146 1.116 8.966 1.00 82.56 82 TYR A CA 1
ATOM 664 C C . TYR A 1 82 ? 0.319 0.105 9.764 1.00 82.56 82 TYR A C 1
ATOM 666 O O . TYR A 1 82 ? -0.536 0.499 10.553 1.00 82.56 82 TYR A O 1
ATOM 674 N N . SER A 1 83 ? 0.598 -1.188 9.598 1.00 84.50 83 SER A N 1
ATOM 675 C CA . SER A 1 83 ? -0.090 -2.265 10.311 1.00 84.50 83 SER A CA 1
ATOM 676 C C . SER A 1 83 ? 0.802 -3.501 10.416 1.00 84.50 83 SER A C 1
ATOM 678 O O . SER A 1 83 ? 1.251 -4.068 9.409 1.00 84.50 83 SER A O 1
ATOM 680 N N . PHE A 1 84 ? 1.136 -3.896 11.642 1.00 82.62 84 PHE A N 1
ATOM 681 C CA . PHE A 1 84 ? 2.036 -5.009 11.914 1.00 82.62 84 PHE A CA 1
ATOM 682 C C . PHE A 1 84 ? 1.905 -5.543 13.345 1.00 82.62 84 PHE A C 1
ATOM 684 O O . PHE A 1 84 ? 1.330 -4.902 14.214 1.00 82.62 84 PHE A O 1
ATOM 691 N N . PHE A 1 85 ? 2.488 -6.715 13.598 1.00 83.12 85 PHE A N 1
ATOM 692 C CA . PHE A 1 85 ? 2.604 -7.258 14.952 1.00 83.12 85 PHE A CA 1
ATOM 693 C C . PHE A 1 85 ? 3.799 -6.682 15.714 1.00 83.12 85 PHE A C 1
ATOM 695 O O . PHE A 1 85 ? 4.929 -6.748 15.213 1.00 83.12 85 PHE A O 1
ATOM 702 N N . ASP A 1 86 ? 3.562 -6.183 16.926 1.00 84.25 86 ASP A N 1
ATOM 703 C CA . ASP A 1 86 ? 4.625 -5.890 17.890 1.00 84.25 86 ASP A CA 1
ATOM 704 C C . ASP A 1 86 ? 5.260 -7.180 18.459 1.00 84.25 86 ASP A C 1
ATOM 706 O O . ASP A 1 86 ? 4.902 -8.304 18.087 1.00 84.25 86 ASP A O 1
ATOM 710 N N . ASP A 1 87 ? 6.237 -7.028 19.357 1.00 84.31 87 ASP A N 1
ATOM 711 C CA . ASP A 1 87 ? 6.938 -8.164 19.972 1.00 84.31 87 ASP A CA 1
ATOM 712 C C . ASP A 1 87 ? 6.045 -8.987 20.920 1.00 84.31 87 ASP A C 1
ATOM 714 O O . ASP A 1 87 ? 6.342 -10.156 21.193 1.00 84.31 87 ASP A O 1
ATOM 718 N N . LEU A 1 88 ? 4.935 -8.401 21.381 1.00 85.31 88 LEU A N 1
ATOM 719 C CA . LEU A 1 88 ? 3.931 -9.034 22.236 1.00 85.31 88 LEU A CA 1
ATOM 720 C C . LEU A 1 88 ? 2.857 -9.776 21.422 1.00 85.31 88 LEU A C 1
ATOM 722 O O . LEU A 1 88 ? 2.138 -10.607 21.973 1.00 85.31 88 LEU A O 1
ATOM 726 N N . GLY A 1 89 ? 2.792 -9.549 20.108 1.00 82.06 89 GLY A N 1
ATOM 727 C CA . GLY A 1 89 ? 1.810 -10.152 19.211 1.00 82.06 89 GLY A CA 1
ATOM 728 C C . GLY A 1 89 ? 0.524 -9.339 19.048 1.00 82.06 89 GLY A C 1
ATOM 729 O O . GLY A 1 89 ? -0.434 -9.867 18.483 1.00 82.06 89 GLY A O 1
ATOM 730 N N . ASN A 1 90 ? 0.503 -8.077 19.479 1.00 85.94 90 ASN A N 1
ATOM 731 C CA . ASN A 1 90 ? -0.611 -7.162 19.242 1.00 85.94 90 ASN A CA 1
ATOM 732 C C . ASN A 1 90 ? -0.492 -6.515 17.862 1.00 85.94 90 ASN A C 1
ATOM 734 O O . ASN A 1 90 ? 0.611 -6.239 17.382 1.00 85.94 90 ASN A O 1
ATOM 738 N N . VAL A 1 91 ? -1.636 -6.241 17.234 1.00 86.00 91 VAL A N 1
ATOM 739 C CA . VAL A 1 91 ? -1.690 -5.495 15.974 1.00 86.00 91 VAL A CA 1
ATOM 740 C C . VAL A 1 91 ? -1.557 -4.009 16.284 1.00 86.00 91 VAL A C 1
ATOM 742 O O . VAL A 1 91 ? -2.416 -3.419 16.930 1.00 86.00 91 VAL A O 1
ATOM 745 N N . VAL A 1 92 ? -0.467 -3.409 15.820 1.00 88.25 92 VAL A N 1
ATOM 746 C CA . VAL A 1 92 ? -0.127 -1.999 16.017 1.00 88.25 92 VAL A CA 1
ATOM 747 C C . VAL A 1 92 ? 0.247 -1.357 14.684 1.00 88.25 92 VAL A C 1
ATOM 749 O O . VAL A 1 92 ? 0.467 -2.038 13.680 1.00 88.25 92 VAL A O 1
ATOM 752 N N . GLY A 1 93 ? 0.360 -0.035 14.669 1.00 88.25 93 GLY A N 1
ATOM 753 C CA . GLY A 1 93 ? 0.802 0.721 13.504 1.00 88.25 93 GLY A CA 1
ATOM 754 C C . GLY A 1 93 ? -0.026 1.979 13.294 1.00 88.25 93 GLY A C 1
ATOM 755 O O . GLY A 1 93 ? -0.990 2.221 14.014 1.00 88.25 93 GLY A O 1
ATOM 756 N N . PHE A 1 94 ? 0.367 2.786 12.315 1.00 89.00 94 PHE A N 1
ATOM 757 C CA . PHE A 1 94 ? -0.265 4.067 12.010 1.00 89.00 94 PHE A CA 1
ATOM 758 C C . PHE A 1 94 ? -1.763 3.949 11.677 1.00 89.00 94 PHE A C 1
ATOM 760 O O . PHE A 1 94 ? -2.547 4.780 12.129 1.00 89.00 94 PHE A O 1
ATOM 767 N N . ASP A 1 95 ? -2.181 2.910 10.946 1.00 89.56 95 ASP A N 1
ATOM 768 C CA . ASP A 1 95 ? -3.596 2.709 10.601 1.00 89.56 95 ASP A CA 1
ATOM 769 C C . ASP A 1 95 ? -4.434 2.395 11.853 1.00 89.56 95 ASP A C 1
ATOM 771 O O . ASP A 1 95 ? -5.503 2.971 12.048 1.00 89.56 95 ASP A O 1
ATOM 775 N N . VAL A 1 96 ? -3.914 1.536 12.739 1.00 90.56 96 VAL A N 1
ATOM 776 C CA . VAL A 1 96 ? -4.524 1.207 14.044 1.00 90.56 96 VAL A CA 1
ATOM 777 C C . VAL A 1 96 ? -4.643 2.459 14.907 1.00 90.56 96 VAL A C 1
ATOM 779 O O . VAL A 1 96 ? -5.674 2.737 15.516 1.00 90.56 96 VAL A O 1
ATOM 782 N N . ASP A 1 97 ? -3.565 3.231 14.915 1.00 92.25 97 ASP A N 1
ATOM 783 C CA . ASP A 1 97 ? -3.422 4.470 15.644 1.00 92.25 97 ASP A CA 1
ATOM 784 C C . ASP A 1 97 ? -4.446 5.519 15.175 1.00 92.25 97 ASP A C 1
ATOM 786 O O . ASP A 1 97 ? -5.092 6.126 16.023 1.00 92.25 97 ASP A O 1
ATOM 790 N N . ILE A 1 98 ? -4.638 5.729 13.870 1.00 92.44 98 ILE A N 1
ATOM 791 C CA . ILE A 1 98 ? -5.655 6.655 13.340 1.00 92.44 98 ILE A CA 1
ATOM 792 C C . ILE A 1 98 ? -7.064 6.185 13.705 1.00 92.44 98 ILE A C 1
ATOM 794 O O . ILE A 1 98 ? -7.851 6.978 14.227 1.00 92.44 98 ILE A O 1
ATOM 798 N N . VAL A 1 99 ? -7.367 4.902 13.482 1.00 93.38 99 VAL A N 1
ATOM 799 C CA . VAL A 1 99 ? -8.687 4.328 13.780 1.00 93.38 99 VAL A CA 1
ATOM 800 C C . VAL A 1 99 ? -9.054 4.529 15.243 1.00 93.38 99 VAL A C 1
ATOM 802 O O . VAL A 1 99 ? -10.129 5.049 15.538 1.00 93.38 99 VAL A O 1
ATOM 805 N N . SER A 1 100 ? -8.140 4.207 16.158 1.00 93.38 100 SER A N 1
ATOM 806 C CA . SER A 1 100 ? -8.378 4.343 17.593 1.00 93.38 100 SER A CA 1
ATOM 807 C C . SER A 1 100 ? -8.727 5.783 18.000 1.00 93.38 100 SER A C 1
ATOM 809 O O . SER A 1 100 ? -9.697 5.985 18.731 1.00 93.38 100 SER A O 1
ATOM 811 N N . ARG A 1 101 ? -8.013 6.801 17.485 1.00 94.69 101 ARG A N 1
ATOM 812 C CA . ARG A 1 101 ? -8.295 8.209 17.839 1.00 94.69 101 ARG A CA 1
ATOM 813 C C . ARG A 1 101 ? -9.601 8.710 17.242 1.00 94.69 101 ARG A C 1
ATOM 815 O O . ARG A 1 101 ? -10.368 9.366 17.941 1.00 94.69 101 ARG A O 1
ATOM 822 N N . VAL A 1 102 ? -9.867 8.411 15.970 1.00 95.62 102 VAL A N 1
ATOM 823 C CA . VAL A 1 102 ? -11.108 8.857 15.317 1.00 95.62 102 VAL A CA 1
ATOM 824 C C . VAL A 1 102 ? -12.321 8.237 16.009 1.00 95.62 102 VAL A C 1
ATOM 826 O O . VAL A 1 102 ? -13.291 8.939 16.286 1.00 95.62 102 VAL A O 1
ATOM 829 N N . CYS A 1 103 ? -12.241 6.957 16.372 1.00 95.12 103 CYS A N 1
ATOM 830 C CA . CYS A 1 103 ? -13.287 6.282 17.130 1.00 95.12 103 CYS A CA 1
ATOM 831 C C . CYS A 1 103 ? -13.494 6.870 18.528 1.00 95.12 103 CYS A C 1
ATOM 833 O O . CYS A 1 103 ? -14.638 7.094 18.921 1.00 95.12 103 CYS A O 1
ATOM 835 N N . ALA A 1 104 ? -12.413 7.195 19.245 1.00 95.00 104 ALA A N 1
ATOM 836 C CA . ALA A 1 104 ? -12.502 7.858 20.544 1.00 95.00 104 ALA A CA 1
ATOM 837 C C . ALA A 1 104 ? -13.200 9.227 20.444 1.00 95.00 104 ALA A C 1
ATOM 839 O O . ALA A 1 104 ? -14.099 9.514 21.231 1.00 95.00 104 ALA A O 1
ATOM 840 N N . ILE A 1 105 ? -12.859 10.039 19.435 1.00 95.69 105 ILE A N 1
ATOM 841 C CA . ILE A 1 105 ? -13.511 11.336 19.176 1.00 95.69 105 ILE A CA 1
ATOM 842 C C . ILE A 1 105 ? -14.990 11.155 18.814 1.00 95.69 105 ILE A C 1
ATOM 844 O O . ILE A 1 105 ? -15.832 11.948 19.228 1.00 95.69 105 ILE A O 1
ATOM 848 N N . ALA A 1 106 ? -15.315 10.114 18.048 1.00 94.88 106 ALA A N 1
ATOM 849 C CA . ALA A 1 106 ? -16.683 9.805 17.648 1.00 94.88 106 ALA A CA 1
ATOM 850 C C . ALA A 1 106 ? -17.529 9.152 18.758 1.00 94.88 106 ALA A C 1
ATOM 852 O O . ALA A 1 106 ? -18.717 8.903 18.537 1.00 94.88 106 ALA A O 1
ATOM 853 N N . GLY A 1 107 ? -16.938 8.821 19.913 1.00 94.38 107 GLY A N 1
ATOM 854 C CA . GLY A 1 107 ? -17.609 8.059 20.969 1.00 94.38 107 GLY A CA 1
ATOM 855 C C . GLY A 1 107 ? -18.024 6.654 20.518 1.00 94.38 107 GLY A C 1
ATOM 856 O O . GLY A 1 107 ? -19.079 6.163 20.916 1.00 94.38 107 GLY A O 1
ATOM 857 N N . LYS A 1 108 ? -17.239 6.018 19.639 1.00 92.19 108 LYS A N 1
ATOM 858 C CA . LYS A 1 108 ? -17.500 4.675 19.102 1.00 92.19 108 LYS A CA 1
ATOM 859 C C . LYS A 1 108 ? -16.521 3.655 19.675 1.00 92.19 108 LYS A C 1
ATOM 861 O O . LYS A 1 108 ? -15.333 3.938 19.819 1.00 92.19 108 LYS A O 1
ATOM 866 N N . GLN A 1 109 ? -17.018 2.451 19.952 1.00 90.44 109 GLN A N 1
ATOM 867 C CA . GLN A 1 109 ? -16.176 1.303 20.278 1.00 90.44 109 GLN A CA 1
ATOM 868 C C . GLN A 1 109 ? -15.792 0.596 18.981 1.00 90.44 109 GLN A C 1
ATOM 870 O O . GLN A 1 109 ? -16.634 0.005 18.305 1.00 90.44 109 GLN A O 1
ATOM 875 N N . CYS A 1 110 ? -14.521 0.718 18.620 1.00 91.69 110 CYS A N 1
ATOM 876 C CA . CYS A 1 110 ? -13.966 0.136 17.411 1.00 91.69 110 CYS A CA 1
ATOM 877 C C . CYS A 1 110 ? -12.945 -0.921 17.791 1.00 91.69 110 CYS A C 1
ATOM 879 O O . CYS A 1 110 ? -12.037 -0.650 18.581 1.00 91.69 110 CYS A O 1
ATOM 881 N N . GLU A 1 111 ? -13.064 -2.092 17.184 1.00 90.38 111 GLU A N 1
ATOM 882 C CA . GLU A 1 111 ? -12.105 -3.171 17.339 1.00 90.38 111 GLU A CA 1
ATOM 883 C C . GLU A 1 111 ? -11.356 -3.386 16.029 1.00 90.38 111 GLU A C 1
ATOM 885 O O . GLU A 1 111 ? -11.908 -3.335 14.927 1.00 90.38 111 GLU A O 1
ATOM 890 N N . ILE A 1 112 ? -10.053 -3.605 16.159 1.00 88.81 112 ILE A N 1
ATOM 891 C CA . ILE A 1 112 ? -9.190 -3.932 15.036 1.00 88.81 112 ILE A CA 1
ATOM 892 C C . ILE A 1 112 ? -9.114 -5.447 14.922 1.00 88.81 112 ILE A C 1
ATOM 894 O O . ILE A 1 112 ? -8.626 -6.128 15.825 1.00 88.81 112 ILE A O 1
ATOM 898 N N . VAL A 1 113 ? -9.549 -5.963 13.777 1.00 87.06 113 VAL A N 1
ATOM 899 C CA . VAL A 1 113 ? -9.474 -7.380 13.438 1.00 87.06 113 VAL A CA 1
ATOM 900 C C . VAL A 1 113 ? -8.475 -7.602 12.311 1.00 87.06 113 VAL A C 1
ATOM 902 O O . VAL A 1 113 ? -8.217 -6.742 11.466 1.00 87.06 113 VAL A O 1
ATOM 905 N N . LEU A 1 114 ? -7.889 -8.791 12.291 1.00 83.94 114 LEU A N 1
ATOM 906 C CA . LEU A 1 114 ? -7.049 -9.211 11.181 1.00 83.94 114 LEU A CA 1
ATOM 907 C C . LEU A 1 114 ? -7.922 -9.827 10.103 1.00 83.94 114 LEU A C 1
ATOM 909 O O . LEU A 1 114 ? -8.697 -10.743 10.370 1.00 83.94 114 LEU A O 1
ATOM 913 N N . ALA A 1 115 ? -7.735 -9.355 8.881 1.00 83.56 115 ALA A N 1
ATOM 914 C CA . ALA A 1 115 ? -8.406 -9.881 7.709 1.00 83.56 115 ALA A CA 1
ATOM 915 C C . ALA A 1 115 ? -7.368 -10.121 6.616 1.00 83.56 115 ALA A C 1
ATOM 917 O O . ALA A 1 115 ? -6.408 -9.362 6.471 1.00 83.56 115 ALA A O 1
ATOM 918 N N . GLU A 1 116 ? -7.538 -11.185 5.835 1.00 83.00 116 GLU A N 1
ATOM 919 C CA . GLU A 1 116 ? -6.740 -11.322 4.622 1.00 83.00 116 GLU A CA 1
ATOM 920 C C . GLU A 1 116 ? -7.091 -10.188 3.658 1.00 83.00 116 GLU A C 1
ATOM 922 O O . GLU A 1 116 ? -8.241 -9.757 3.587 1.00 83.00 116 GLU A O 1
ATOM 927 N N . PHE A 1 117 ? -6.105 -9.715 2.892 1.00 80.69 117 PHE A N 1
ATOM 928 C CA . PHE A 1 117 ? -6.311 -8.638 1.919 1.00 80.69 117 PHE A CA 1
ATOM 929 C C . PHE A 1 117 ? -7.512 -8.926 1.000 1.00 80.69 117 PHE A C 1
ATOM 931 O O . PHE A 1 117 ? -8.357 -8.058 0.794 1.00 80.69 117 PHE A O 1
ATOM 938 N N . THR A 1 118 ? -7.640 -10.181 0.556 1.00 87.31 118 THR A N 1
ATOM 939 C CA . THR A 1 118 ? -8.722 -10.685 -0.303 1.00 87.31 118 THR A CA 1
ATOM 940 C C . THR A 1 118 ? -10.117 -10.589 0.311 1.00 87.31 118 THR A C 1
ATOM 942 O O . THR A 1 118 ? -11.102 -10.567 -0.427 1.00 87.31 118 THR A O 1
ATOM 945 N N . GLU A 1 119 ? -10.226 -10.503 1.638 1.00 90.38 119 GLU A N 1
ATOM 946 C CA . GLU A 1 119 ? -11.505 -10.305 2.324 1.00 90.38 119 GLU A CA 1
ATOM 947 C C . GLU A 1 119 ? -11.978 -8.845 2.259 1.00 90.38 119 GLU A C 1
ATOM 949 O O . GLU A 1 119 ? -13.182 -8.594 2.290 1.00 90.38 119 GLU A O 1
ATOM 954 N N . CYS A 1 120 ? -11.060 -7.888 2.096 1.00 89.25 120 CYS A N 1
ATOM 955 C CA . CYS A 1 120 ? -11.377 -6.486 1.813 1.00 89.25 120 CYS A CA 1
ATOM 956 C C . CYS A 1 120 ? -11.570 -6.253 0.307 1.00 89.25 120 CYS A C 1
ATOM 958 O O . CYS A 1 120 ? -12.574 -5.689 -0.132 1.00 89.25 120 CYS A O 1
ATOM 960 N N . THR A 1 121 ? -10.614 -6.709 -0.505 1.00 87.94 121 THR A N 1
ATOM 961 C CA . THR A 1 121 ? -10.645 -6.601 -1.967 1.00 87.94 121 THR A CA 1
ATOM 962 C C . THR A 1 121 ? -9.683 -7.592 -2.601 1.00 87.94 121 THR A C 1
ATOM 964 O O . THR A 1 121 ? -8.654 -7.934 -2.030 1.00 87.94 121 THR A O 1
ATOM 967 N N . PHE A 1 122 ? -9.975 -8.036 -3.816 1.00 86.69 122 PHE A N 1
ATOM 968 C CA . PHE A 1 122 ? -9.043 -8.851 -4.582 1.00 86.69 122 PHE A CA 1
ATOM 969 C C . PHE A 1 122 ? -9.043 -8.427 -6.044 1.00 86.69 122 PHE A C 1
ATOM 971 O O . PHE A 1 122 ? -10.011 -7.854 -6.541 1.00 86.69 122 PHE A O 1
ATOM 978 N N . THR A 1 123 ? -7.952 -8.729 -6.738 1.00 81.62 123 THR A N 1
ATOM 979 C CA . THR A 1 123 ? -7.830 -8.470 -8.171 1.00 81.62 123 THR A CA 1
ATOM 980 C C . THR A 1 123 ? -7.797 -9.791 -8.917 1.00 81.62 123 THR A C 1
ATOM 982 O O . THR A 1 123 ? -7.033 -10.689 -8.570 1.00 81.62 123 THR A O 1
ATOM 985 N N . ASN A 1 124 ? -8.624 -9.903 -9.952 1.00 82.31 124 ASN A N 1
ATOM 986 C CA . ASN A 1 124 ? -8.625 -11.033 -10.871 1.00 82.31 124 ASN A CA 1
ATOM 987 C C . ASN A 1 124 ? -8.623 -10.492 -12.300 1.00 82.31 124 ASN A C 1
ATOM 989 O O . ASN A 1 124 ? -9.495 -9.695 -12.646 1.00 82.31 124 ASN A O 1
ATOM 993 N N . ARG A 1 125 ? -7.636 -10.909 -13.107 1.00 76.88 125 ARG A N 1
ATOM 994 C CA . ARG A 1 125 ? -7.416 -10.400 -14.475 1.00 76.88 125 ARG A CA 1
ATOM 995 C C . ARG A 1 125 ? -7.465 -8.866 -14.526 1.00 76.88 125 ARG A C 1
ATOM 997 O O . ARG A 1 125 ? -8.231 -8.299 -15.290 1.00 76.88 125 ARG A O 1
ATOM 1004 N N . GLU A 1 126 ? -6.719 -8.223 -13.621 1.00 72.19 126 GLU A N 1
ATOM 1005 C CA . GLU A 1 126 ? -6.572 -6.754 -13.528 1.00 72.19 126 GLU A CA 1
ATOM 1006 C C . GLU A 1 126 ? -7.853 -5.963 -13.211 1.00 72.19 126 GLU A C 1
ATOM 1008 O O . GLU A 1 126 ? -7.847 -4.732 -13.144 1.00 72.19 126 GLU A O 1
ATOM 1013 N N . ILE A 1 127 ? -8.948 -6.661 -12.920 1.00 78.00 127 ILE A N 1
ATOM 1014 C CA . ILE A 1 127 ? -10.185 -6.065 -12.430 1.00 78.00 127 ILE A CA 1
ATOM 1015 C C . ILE A 1 127 ? -10.224 -6.230 -10.913 1.00 78.00 127 ILE A C 1
ATOM 1017 O O . ILE A 1 127 ? -10.014 -7.325 -10.385 1.00 78.00 127 ILE A O 1
ATOM 1021 N N . THR A 1 128 ? -10.475 -5.129 -10.209 1.00 82.94 128 THR A N 1
ATOM 1022 C CA . THR A 1 128 ? -10.642 -5.116 -8.755 1.00 82.94 128 THR A CA 1
ATOM 1023 C C . THR A 1 128 ? -12.080 -5.459 -8.387 1.00 82.94 128 THR A C 1
ATOM 1025 O O . THR A 1 128 ? -13.018 -4.838 -8.881 1.00 82.94 128 THR A O 1
ATOM 1028 N N . TYR A 1 129 ? -12.239 -6.420 -7.483 1.00 88.75 129 TYR A N 1
ATOM 1029 C CA . TYR A 1 129 ? -13.523 -6.898 -6.989 1.00 88.75 129 TYR A CA 1
ATOM 1030 C C . TYR A 1 129 ? -13.670 -6.652 -5.483 1.00 88.75 129 TYR A C 1
ATOM 1032 O O . TYR A 1 129 ? -12.669 -6.614 -4.747 1.00 88.75 129 TYR A O 1
ATOM 1040 N N . PRO A 1 130 ? -14.919 -6.505 -5.006 1.00 90.69 130 PRO A N 1
ATOM 1041 C CA . PRO A 1 130 ? -15.204 -6.433 -3.587 1.00 90.69 130 PRO A CA 1
ATOM 1042 C C . PRO A 1 130 ? -14.901 -7.751 -2.883 1.00 90.69 130 PRO A C 1
ATOM 1044 O O . PRO A 1 130 ? -15.313 -8.821 -3.331 1.00 90.69 130 PRO A O 1
ATOM 1047 N N . GLY A 1 131 ? -14.158 -7.661 -1.780 1.00 91.62 131 GLY A N 1
ATOM 1048 C CA . GLY A 1 131 ? -13.841 -8.811 -0.948 1.00 91.62 131 GLY A CA 1
ATOM 1049 C C . GLY A 1 131 ? -15.070 -9.306 -0.192 1.00 91.62 131 GLY A C 1
ATOM 1050 O O . GLY A 1 131 ? -15.973 -8.539 0.155 1.00 91.62 131 GLY A O 1
ATOM 1051 N N . ARG A 1 132 ? -15.113 -10.618 0.047 1.00 93.50 132 ARG A N 1
ATOM 1052 C CA . ARG A 1 132 ? -16.257 -11.266 0.693 1.00 93.50 132 ARG A CA 1
ATOM 1053 C C . ARG A 1 132 ? -16.431 -10.794 2.135 1.00 93.50 132 ARG A C 1
ATOM 1055 O O . ARG A 1 132 ? -17.557 -10.487 2.502 1.00 93.50 132 ARG A O 1
ATOM 1062 N N . GLY A 1 133 ? -15.367 -10.719 2.933 1.00 91.62 133 GLY A N 1
ATOM 1063 C CA . GLY A 1 133 ? -15.445 -10.276 4.329 1.00 91.62 133 GLY A CA 1
ATOM 1064 C C . GLY A 1 133 ? -16.109 -8.908 4.499 1.00 91.62 133 GLY A C 1
ATOM 1065 O O . GLY A 1 133 ? -17.044 -8.789 5.291 1.00 91.62 133 GLY A O 1
ATOM 1066 N N . LEU A 1 134 ? -15.716 -7.914 3.691 1.00 92.75 134 LEU A N 1
ATOM 1067 C CA . LEU A 1 134 ? -16.331 -6.581 3.730 1.00 92.75 134 LEU A CA 1
ATOM 1068 C C . LEU A 1 134 ? -17.801 -6.619 3.294 1.00 92.75 134 LEU A C 1
ATOM 1070 O O . LEU A 1 134 ? -18.662 -5.976 3.891 1.00 92.75 134 LEU A O 1
ATOM 1074 N N . MET A 1 135 ? -18.112 -7.383 2.244 1.00 92.69 135 MET A N 1
ATOM 1075 C CA . MET A 1 135 ? -19.473 -7.444 1.706 1.00 92.69 135 MET A CA 1
ATOM 1076 C C . MET A 1 135 ? -20.444 -8.211 2.604 1.00 92.69 135 MET A C 1
ATOM 1078 O O . MET A 1 135 ? -21.610 -7.815 2.712 1.00 92.69 135 MET A O 1
ATOM 1082 N N . SER A 1 136 ? -19.961 -9.260 3.264 1.00 92.38 136 SER A N 1
ATOM 1083 C CA . SER A 1 136 ? -20.711 -10.098 4.202 1.00 92.38 136 SER A CA 1
ATOM 1084 C C . SER A 1 136 ? -20.796 -9.505 5.610 1.00 92.38 136 SER A C 1
ATOM 1086 O O . SER A 1 136 ? -21.431 -10.111 6.466 1.00 92.38 136 SER A O 1
ATOM 1088 N N . GLY A 1 137 ? -20.168 -8.350 5.863 1.00 90.88 137 GLY A N 1
ATOM 1089 C CA . GLY A 1 137 ? -20.209 -7.685 7.166 1.00 90.88 137 GLY A CA 1
ATOM 1090 C C . GLY A 1 137 ? -19.433 -8.421 8.258 1.00 90.88 137 GLY A C 1
ATOM 1091 O O . GLY A 1 137 ? -19.794 -8.331 9.424 1.00 90.88 137 GLY A O 1
ATOM 1092 N N . TRP A 1 138 ? -18.373 -9.160 7.907 1.00 92.38 138 TRP A N 1
ATOM 1093 C CA . TRP A 1 138 ? -17.443 -9.705 8.913 1.00 92.38 138 TRP A CA 1
ATOM 1094 C C . TRP A 1 138 ? -16.697 -8.589 9.653 1.00 92.38 138 TRP A C 1
ATOM 1096 O O . TRP A 1 138 ? -16.203 -8.785 10.759 1.00 92.38 138 TRP A O 1
ATOM 1106 N N . PHE A 1 139 ? -16.602 -7.434 9.002 1.00 93.50 139 PHE A N 1
ATOM 1107 C CA . PHE A 1 139 ? -16.072 -6.179 9.496 1.00 93.50 139 PHE A CA 1
ATOM 1108 C C . PHE A 1 139 ? -16.687 -5.037 8.685 1.00 93.50 139 PHE A C 1
ATOM 1110 O O . PHE A 1 139 ? -17.157 -5.235 7.561 1.00 93.50 139 PHE A O 1
ATOM 1117 N N . ASP A 1 140 ? -16.679 -3.840 9.257 1.00 94.25 140 ASP A N 1
ATOM 1118 C CA . ASP A 1 140 ? -17.368 -2.670 8.713 1.00 94.25 140 ASP A CA 1
ATOM 1119 C C . ASP A 1 140 ? -16.494 -1.865 7.748 1.00 94.25 140 ASP A C 1
ATOM 1121 O O . ASP A 1 140 ? -17.003 -1.149 6.879 1.00 94.25 140 ASP A O 1
ATOM 1125 N N . ALA A 1 141 ? -15.171 -1.955 7.913 1.00 94.56 141 ALA A N 1
ATOM 1126 C CA . ALA A 1 141 ? -14.231 -1.080 7.228 1.00 94.56 141 ALA A CA 1
ATOM 1127 C C . ALA A 1 141 ? -12.841 -1.707 7.053 1.00 94.56 141 ALA A C 1
ATOM 1129 O O . ALA A 1 141 ? -12.409 -2.524 7.863 1.00 94.56 141 ALA A O 1
ATOM 1130 N N . CYS A 1 142 ? -12.101 -1.261 6.037 1.00 93.06 142 CYS A N 1
ATOM 1131 C CA . CYS A 1 142 ? -10.710 -1.643 5.800 1.00 93.06 142 CYS A CA 1
ATOM 1132 C C . CYS A 1 142 ? -9.811 -0.393 5.725 1.00 93.06 142 CYS A C 1
ATOM 1134 O O . CYS A 1 142 ? -9.874 0.337 4.732 1.00 93.06 142 CYS A O 1
ATOM 1136 N N . PRO A 1 143 ? -8.982 -0.101 6.744 1.00 91.75 143 PRO A N 1
ATOM 1137 C CA . PRO A 1 143 ? -8.076 1.047 6.727 1.00 91.75 143 PRO A CA 1
ATOM 1138 C C . PRO A 1 143 ? -6.860 0.828 5.810 1.00 91.75 143 PRO A C 1
ATOM 1140 O O . PRO A 1 143 ? -6.386 -0.291 5.611 1.00 91.75 143 PRO A O 1
ATOM 1143 N N . GLY A 1 144 ? -6.331 1.922 5.265 1.00 87.31 144 GLY A N 1
ATOM 1144 C CA . GLY A 1 144 ? -5.030 1.974 4.589 1.00 87.31 144 GLY A CA 1
ATOM 1145 C C . GLY A 1 144 ? -5.095 1.823 3.073 1.00 87.31 144 GLY A C 1
ATOM 1146 O O . GLY A 1 144 ? -4.052 1.694 2.428 1.00 87.31 144 GLY A O 1
ATOM 1147 N N . TYR A 1 145 ? -6.292 1.865 2.487 1.00 88.50 145 TYR A N 1
ATOM 1148 C CA . TYR A 1 145 ? -6.516 1.590 1.071 1.00 88.50 145 TYR A CA 1
ATOM 1149 C C . TYR A 1 145 ? -6.495 2.870 0.240 1.00 88.50 145 TYR A C 1
ATOM 1151 O O . TYR A 1 145 ? -7.162 3.851 0.561 1.00 88.50 145 TYR A O 1
ATOM 1159 N N . VAL A 1 146 ? -5.742 2.842 -0.862 1.00 89.19 146 VAL A N 1
ATOM 1160 C CA . VAL A 1 146 ? -5.712 3.948 -1.830 1.00 89.19 146 VAL A CA 1
ATOM 1161 C C . VAL A 1 146 ? -7.054 4.076 -2.528 1.00 89.19 146 VAL A C 1
ATOM 1163 O O . VAL A 1 146 ? -7.589 3.092 -3.052 1.00 89.19 146 VAL A O 1
ATOM 1166 N N . ILE A 1 147 ? -7.549 5.306 -2.571 1.00 91.75 147 ILE A N 1
ATOM 1167 C CA . ILE A 1 147 ? -8.721 5.699 -3.333 1.00 91.75 147 ILE A CA 1
ATOM 1168 C C . ILE A 1 147 ? -8.328 5.719 -4.815 1.00 91.75 147 ILE A C 1
ATOM 1170 O O . ILE A 1 147 ? -7.432 6.460 -5.203 1.00 91.75 147 ILE A O 1
ATOM 1174 N N . SER A 1 148 ? -9.008 4.953 -5.667 1.00 89.88 148 SER A N 1
ATOM 1175 C CA . SER A 1 148 ? -8.809 4.990 -7.124 1.00 89.88 148 SER A CA 1
ATOM 1176 C C . SER A 1 148 ? -10.141 5.032 -7.867 1.00 89.88 148 SER A C 1
ATOM 1178 O O . SER A 1 148 ? -11.186 4.702 -7.302 1.00 89.88 148 SER A O 1
ATOM 1180 N N . VAL A 1 149 ? -10.105 5.432 -9.142 1.00 88.88 149 VAL A N 1
ATOM 1181 C CA . VAL A 1 149 ? -11.297 5.445 -10.009 1.00 88.88 149 VAL A CA 1
ATOM 1182 C C . VAL A 1 149 ? -11.904 4.046 -10.110 1.00 88.88 149 VAL A C 1
ATOM 1184 O O . VAL A 1 149 ? -13.105 3.894 -9.907 1.00 88.88 149 VAL A O 1
ATOM 1187 N N . ASP A 1 150 ? -11.074 3.020 -10.323 1.00 86.06 150 ASP A N 1
ATOM 1188 C CA . ASP A 1 150 ? -11.531 1.629 -10.399 1.00 86.06 150 ASP A CA 1
ATOM 1189 C C . ASP A 1 150 ? -12.203 1.180 -9.087 1.00 86.06 150 ASP A C 1
ATOM 1191 O O . ASP A 1 150 ? -13.291 0.608 -9.110 1.00 86.06 150 ASP A O 1
ATOM 1195 N N . ARG A 1 151 ? -11.616 1.496 -7.923 1.00 89.44 151 ARG A N 1
ATOM 1196 C CA . ARG A 1 151 ? -12.157 1.081 -6.614 1.00 89.44 151 ARG A CA 1
ATOM 1197 C C . ARG A 1 151 ? -13.454 1.804 -6.243 1.00 89.44 151 ARG A C 1
ATOM 1199 O O . ARG A 1 151 ? -14.346 1.179 -5.677 1.00 89.44 151 ARG A O 1
ATOM 1206 N N . LYS A 1 152 ? -13.606 3.080 -6.614 1.00 91.44 152 LYS A N 1
ATOM 1207 C CA . LYS A 1 152 ? -14.838 3.864 -6.379 1.00 91.44 152 LYS A CA 1
ATOM 1208 C C . LYS A 1 152 ? -16.085 3.269 -7.046 1.00 91.44 152 LYS A C 1
ATOM 1210 O O . LYS A 1 152 ? -17.202 3.631 -6.693 1.00 91.44 152 LYS A O 1
ATOM 1215 N N . THR A 1 153 ? -15.923 2.352 -8.001 1.00 88.94 153 THR A N 1
ATOM 1216 C CA . THR A 1 153 ? -17.062 1.646 -8.606 1.00 88.94 153 THR A CA 1
ATOM 1217 C C . THR A 1 153 ? -17.698 0.622 -7.657 1.00 88.94 153 THR A C 1
ATOM 1219 O O . THR A 1 153 ? -18.911 0.410 -7.716 1.00 88.94 153 THR A O 1
ATOM 1222 N N . ALA A 1 154 ? -16.916 0.021 -6.754 1.00 89.56 154 ALA A N 1
ATOM 1223 C CA . ALA A 1 154 ? -17.354 -1.061 -5.870 1.00 89.56 154 ALA A CA 1
ATOM 1224 C C . ALA A 1 154 ? -17.409 -0.668 -4.383 1.00 89.56 154 ALA A C 1
ATOM 1226 O O . ALA A 1 154 ? -18.115 -1.323 -3.614 1.00 89.56 154 ALA A O 1
ATOM 1227 N N . PHE A 1 155 ? -16.700 0.389 -3.982 1.00 93.69 155 PHE A N 1
ATOM 1228 C CA . PHE A 1 155 ? -16.524 0.781 -2.584 1.00 93.69 155 PHE A CA 1
ATOM 1229 C C . PHE A 1 155 ? -16.766 2.271 -2.362 1.00 93.69 155 PHE A C 1
ATOM 1231 O O . PHE A 1 155 ? -16.507 3.087 -3.249 1.00 93.69 155 PHE A O 1
ATOM 1238 N N . ASP A 1 156 ? -17.159 2.606 -1.134 1.00 95.44 156 ASP A N 1
ATOM 1239 C CA . ASP A 1 156 ? -17.112 3.976 -0.627 1.00 95.44 156 ASP A CA 1
ATOM 1240 C C . ASP A 1 156 ? -15.836 4.182 0.199 1.00 95.44 156 ASP A C 1
ATOM 1242 O O . ASP A 1 156 ? -15.186 3.226 0.626 1.00 95.44 156 ASP A O 1
ATOM 1246 N N . PHE A 1 157 ? -15.457 5.438 0.419 1.00 95.88 157 PHE A N 1
ATOM 1247 C CA . PHE A 1 157 ? -14.258 5.793 1.173 1.00 95.88 157 PHE A CA 1
ATOM 1248 C C . PHE A 1 157 ? -14.549 6.937 2.136 1.00 95.88 157 PHE A C 1
ATOM 1250 O O . PHE A 1 157 ? -15.362 7.817 1.849 1.00 95.88 157 PHE A O 1
ATOM 1257 N N . THR A 1 158 ? -13.849 6.936 3.266 1.00 96.44 158 THR A N 1
ATOM 1258 C CA . THR A 1 158 ? -13.776 8.103 4.149 1.00 96.44 158 THR A CA 1
ATOM 1259 C C . THR A 1 158 ? -12.909 9.202 3.537 1.00 96.44 158 THR A C 1
ATOM 1261 O O . THR A 1 158 ? -12.259 9.011 2.505 1.00 96.44 158 THR A O 1
ATOM 1264 N N . ASP A 1 159 ? -12.829 10.339 4.223 1.00 95.31 159 ASP A N 1
ATOM 1265 C CA . ASP A 1 159 ? -11.812 11.342 3.929 1.00 95.31 159 ASP A CA 1
ATOM 1266 C C . ASP A 1 159 ? -10.406 10.711 4.012 1.00 95.31 159 ASP A C 1
ATOM 1268 O O . ASP A 1 159 ? -10.140 9.895 4.908 1.00 95.31 159 ASP A O 1
ATOM 1272 N N . PRO A 1 160 ? -9.500 11.063 3.083 1.00 92.81 160 PRO A N 1
ATOM 1273 C CA . PRO A 1 160 ? -8.155 10.518 3.050 1.00 92.81 160 PRO A CA 1
ATOM 1274 C C . PRO A 1 160 ? -7.304 11.047 4.202 1.00 92.81 160 PRO A C 1
ATOM 1276 O O . PRO A 1 160 ? -7.320 12.236 4.537 1.00 92.81 160 PRO A O 1
ATOM 1279 N N . TYR A 1 161 ? -6.516 10.143 4.777 1.00 90.06 161 TYR A N 1
ATOM 1280 C CA . TYR A 1 161 ? -5.615 10.408 5.898 1.00 90.06 161 TYR A CA 1
ATOM 1281 C C . TYR A 1 161 ? -4.151 10.072 5.575 1.00 90.06 161 TYR A C 1
ATOM 1283 O O . TYR A 1 161 ? -3.277 10.228 6.422 1.00 90.06 161 TYR A O 1
ATOM 1291 N N . LEU A 1 162 ? -3.856 9.615 4.357 1.00 87.38 162 LEU A N 1
ATOM 1292 C CA . LEU A 1 162 ? -2.492 9.549 3.844 1.00 87.38 162 LEU A CA 1
ATOM 1293 C C . LEU A 1 162 ? -2.445 10.103 2.429 1.00 87.38 162 LEU A C 1
ATOM 1295 O O . LEU A 1 162 ? -3.250 9.720 1.587 1.00 87.38 162 LEU A O 1
ATOM 1299 N N . TYR A 1 163 ? -1.461 10.945 2.145 1.00 86.00 163 TYR A N 1
ATOM 1300 C CA . TYR A 1 163 ? -1.148 11.358 0.780 1.00 86.00 163 TYR A CA 1
ATOM 1301 C C . TYR A 1 163 ? -0.426 10.233 0.034 1.00 86.00 163 TYR A C 1
ATOM 1303 O O . TYR A 1 163 ? 0.456 9.600 0.610 1.00 86.00 163 TYR A O 1
ATOM 1311 N N . THR A 1 164 ? -0.744 10.001 -1.238 1.00 86.44 164 THR A N 1
ATOM 1312 C CA . THR A 1 164 ? -0.060 8.997 -2.067 1.00 86.44 164 THR A CA 1
ATOM 1313 C C . THR A 1 164 ? 0.449 9.627 -3.352 1.00 86.44 164 THR A C 1
ATOM 1315 O O . THR A 1 164 ? -0.200 10.506 -3.907 1.00 86.44 164 THR A O 1
ATOM 1318 N N . ASP A 1 165 ? 1.595 9.161 -3.832 1.00 89.19 165 ASP A N 1
ATOM 1319 C CA . ASP A 1 165 ? 2.073 9.418 -5.186 1.00 89.19 165 ASP A CA 1
ATOM 1320 C C . ASP A 1 165 ? 2.725 8.142 -5.742 1.00 89.19 165 ASP A C 1
ATOM 1322 O O . ASP A 1 165 ? 2.939 7.168 -5.014 1.00 89.19 165 ASP A O 1
ATOM 1326 N N . ALA A 1 166 ? 2.953 8.113 -7.050 1.00 91.12 166 ALA A N 1
ATOM 1327 C CA . ALA A 1 166 ? 3.619 7.026 -7.746 1.00 91.12 166 ALA A CA 1
ATOM 1328 C C . ALA A 1 166 ? 4.834 7.520 -8.520 1.00 91.12 166 ALA A C 1
ATOM 1330 O O . ALA A 1 166 ? 4.913 8.684 -8.912 1.00 91.12 166 ALA A O 1
ATOM 1331 N N . SER A 1 167 ? 5.782 6.615 -8.737 1.00 92.88 167 SER A N 1
ATOM 1332 C CA . SER A 1 167 ? 7.012 6.886 -9.471 1.00 92.88 167 SER A CA 1
ATOM 1333 C C . SER A 1 167 ? 7.378 5.720 -10.384 1.00 92.88 167 SER A C 1
ATOM 1335 O O . SER A 1 167 ? 6.808 4.624 -10.311 1.00 92.88 167 SER A O 1
ATOM 1337 N N . PHE A 1 168 ? 8.348 5.982 -11.249 1.00 95.38 168 PHE A N 1
ATOM 1338 C CA . PHE A 1 168 ? 8.942 4.995 -12.135 1.00 95.38 168 PHE A CA 1
ATOM 1339 C C . PHE A 1 168 ? 10.275 4.538 -11.551 1.00 95.38 168 PHE A C 1
ATOM 1341 O O . PHE A 1 168 ? 11.093 5.357 -11.136 1.00 95.38 168 PHE A O 1
ATOM 1348 N N . THR A 1 169 ? 10.484 3.229 -11.485 1.00 96.62 169 THR A N 1
ATOM 1349 C CA . THR A 1 169 ? 11.719 2.613 -10.991 1.00 96.62 169 THR A CA 1
ATOM 1350 C C . THR A 1 169 ? 12.364 1.811 -12.111 1.00 96.62 169 THR A C 1
ATOM 1352 O O . THR A 1 169 ? 11.677 1.050 -12.781 1.00 96.62 169 THR A O 1
ATOM 1355 N N . VAL A 1 170 ? 13.671 1.944 -12.287 1.00 97.19 170 VAL A N 1
ATOM 1356 C CA . VAL A 1 170 ? 14.454 1.274 -13.330 1.00 97.19 170 VAL A CA 1
ATOM 1357 C C . VAL A 1 170 ? 15.602 0.471 -12.715 1.00 97.19 170 VAL A C 1
ATOM 1359 O O . VAL A 1 170 ? 15.930 0.608 -11.528 1.00 97.19 170 VAL A O 1
ATOM 1362 N N . ALA A 1 171 ? 16.206 -0.410 -13.512 1.00 97.19 171 ALA A N 1
ATOM 1363 C CA . ALA A 1 171 ? 17.444 -1.080 -13.126 1.00 97.19 171 ALA A CA 1
ATOM 1364 C C . ALA A 1 171 ? 18.596 -0.059 -12.970 1.00 97.19 171 ALA A C 1
ATOM 1366 O O . ALA A 1 171 ? 18.544 1.009 -13.584 1.00 97.19 171 ALA A O 1
ATOM 1367 N N . PRO A 1 172 ? 19.634 -0.356 -12.160 1.00 96.38 172 PRO A N 1
ATOM 1368 C CA . PRO A 1 172 ? 20.738 0.574 -11.932 1.00 96.38 172 PRO A CA 1
ATOM 1369 C C . PRO A 1 172 ? 21.380 1.056 -13.236 1.00 96.38 172 PRO A C 1
ATOM 1371 O O . PRO A 1 172 ? 21.774 0.235 -14.065 1.00 96.38 172 PRO A O 1
ATOM 1374 N N . GLY A 1 173 ? 21.502 2.376 -13.396 1.00 94.38 173 GLY A N 1
ATOM 1375 C CA . GLY A 1 173 ? 22.079 2.982 -14.597 1.00 94.38 173 GLY A CA 1
ATOM 1376 C C . GLY A 1 173 ? 21.109 3.102 -15.773 1.00 94.38 173 GLY A C 1
ATOM 1377 O O . GLY A 1 173 ? 21.550 3.480 -16.850 1.00 94.38 173 GLY A O 1
ATOM 1378 N N . ASN A 1 174 ? 19.820 2.796 -15.571 1.00 95.75 174 ASN A N 1
ATOM 1379 C CA . ASN A 1 174 ? 18.749 2.963 -16.557 1.00 95.75 174 ASN A CA 1
ATOM 1380 C C . ASN A 1 174 ? 19.093 2.385 -17.951 1.00 95.75 174 ASN A C 1
ATOM 1382 O O . ASN A 1 174 ? 19.136 3.128 -18.927 1.00 95.75 174 ASN A O 1
ATOM 1386 N N . PRO A 1 175 ? 19.336 1.065 -18.075 1.00 94.25 175 PRO A N 1
ATOM 1387 C CA . PRO A 1 175 ? 19.853 0.459 -19.308 1.00 94.25 175 PRO A CA 1
ATOM 1388 C C . PRO A 1 175 ? 18.910 0.564 -20.514 1.00 94.25 175 PRO A C 1
ATOM 1390 O O . PRO A 1 175 ? 19.352 0.386 -21.644 1.00 94.25 175 PRO A O 1
ATOM 1393 N N . SER A 1 176 ? 17.621 0.824 -20.284 1.00 92.94 176 SER A N 1
ATOM 1394 C CA . SER A 1 176 ? 16.630 1.050 -21.336 1.00 92.94 176 SER A CA 1
ATOM 1395 C C . SER A 1 176 ? 16.551 2.517 -21.775 1.00 92.94 176 SER A C 1
ATOM 1397 O O . SER A 1 176 ? 15.722 2.839 -22.617 1.00 92.94 176 SER A O 1
ATOM 1399 N N . ASP A 1 177 ? 17.331 3.428 -21.183 1.00 94.56 177 ASP A N 1
ATOM 1400 C CA . ASP A 1 177 ? 17.228 4.879 -21.394 1.00 94.56 177 ASP A CA 1
ATOM 1401 C C . ASP A 1 177 ? 15.790 5.403 -21.205 1.00 94.56 177 ASP A C 1
ATOM 1403 O O . ASP A 1 177 ? 15.300 6.272 -21.934 1.00 94.56 177 ASP A O 1
ATOM 1407 N N . PHE A 1 178 ? 15.070 4.857 -20.216 1.00 96.00 178 PHE A N 1
ATOM 1408 C CA . PHE A 1 178 ? 13.692 5.259 -19.964 1.00 96.00 178 PHE A CA 1
ATOM 1409 C C . PHE A 1 178 ? 13.638 6.721 -19.510 1.00 96.00 178 PHE A C 1
ATOM 1411 O O . PHE A 1 178 ? 14.275 7.104 -18.526 1.00 96.00 178 PHE A O 1
ATOM 1418 N N . ASN A 1 179 ? 12.836 7.525 -20.208 1.00 94.44 179 ASN A N 1
ATOM 1419 C CA . ASN A 1 179 ? 12.587 8.919 -19.871 1.00 94.44 179 ASN A CA 1
ATOM 1420 C C . ASN A 1 179 ? 11.111 9.100 -19.471 1.00 94.44 179 ASN A C 1
ATOM 1422 O O . ASN A 1 179 ? 10.233 8.944 -20.318 1.00 94.44 179 ASN A O 1
ATOM 1426 N N . PRO A 1 180 ? 10.804 9.474 -18.219 1.00 92.56 180 PRO A N 1
ATOM 1427 C CA . PRO A 1 180 ? 9.427 9.600 -17.750 1.00 92.56 180 PRO A CA 1
ATOM 1428 C C . PRO A 1 180 ? 8.694 10.831 -18.333 1.00 92.56 180 PRO A C 1
ATOM 1430 O O . PRO A 1 180 ? 7.463 10.935 -18.252 1.00 92.56 180 PRO A O 1
ATOM 1433 N N . ASP A 1 181 ? 9.408 11.772 -18.956 1.00 90.94 181 ASP A N 1
ATOM 1434 C CA . ASP A 1 181 ? 8.824 12.999 -19.508 1.00 90.94 181 ASP A CA 1
ATOM 1435 C C . ASP A 1 181 ? 8.188 12.797 -20.892 1.00 90.94 181 ASP A C 1
ATOM 1437 O O . ASP A 1 181 ? 7.266 13.533 -21.253 1.00 90.94 181 ASP A O 1
ATOM 1441 N N . ILE A 1 182 ? 8.573 11.756 -21.640 1.00 92.44 182 ILE A N 1
ATOM 1442 C CA . ILE A 1 182 ? 7.964 11.464 -22.949 1.00 92.44 182 ILE A CA 1
ATOM 1443 C C . ILE A 1 182 ? 6.547 10.896 -22.789 1.00 92.44 182 ILE A C 1
ATOM 1445 O O . ILE A 1 182 ? 6.195 10.349 -21.745 1.00 92.44 182 ILE A O 1
ATOM 1449 N N . SER A 1 183 ? 5.705 11.027 -23.811 1.00 90.50 183 SER A N 1
ATOM 1450 C CA . SER A 1 183 ? 4.324 10.518 -23.790 1.00 90.50 183 SER A CA 1
ATOM 1451 C C . SER A 1 183 ? 4.162 9.132 -24.413 1.00 90.50 183 SER A C 1
ATOM 1453 O O . SER A 1 183 ? 3.177 8.455 -24.121 1.00 90.50 183 SER A O 1
ATOM 1455 N N . ASP A 1 184 ? 5.101 8.706 -25.259 1.00 93.69 184 ASP A N 1
ATOM 1456 C CA . ASP A 1 184 ? 5.069 7.392 -25.895 1.00 93.69 184 ASP A CA 1
ATOM 1457 C C . ASP A 1 184 ? 5.995 6.420 -25.171 1.00 93.69 184 ASP A C 1
ATOM 1459 O O . ASP A 1 184 ? 7.216 6.533 -25.217 1.00 93.69 184 ASP A O 1
ATOM 1463 N N . PHE A 1 185 ? 5.387 5.460 -24.491 1.00 95.00 185 PHE A N 1
ATOM 1464 C CA . PHE A 1 185 ? 6.051 4.399 -23.757 1.00 95.00 185 PHE A CA 1
ATOM 1465 C C . PHE A 1 185 ? 5.922 3.037 -24.460 1.00 95.00 185 PHE A C 1
ATOM 1467 O O . PHE A 1 185 ? 6.252 2.011 -23.872 1.00 95.00 185 PHE A O 1
ATOM 1474 N N . SER A 1 186 ? 5.456 2.999 -25.715 1.00 92.88 186 SER A N 1
ATOM 1475 C CA . SER A 1 186 ? 5.148 1.759 -26.447 1.00 92.88 186 SER A CA 1
ATOM 1476 C C . SER A 1 186 ? 6.346 0.818 -26.607 1.00 92.88 186 SER A C 1
ATOM 1478 O O . SER A 1 186 ? 6.155 -0.378 -26.815 1.00 92.88 186 SER A O 1
ATOM 1480 N N . GLN A 1 187 ? 7.564 1.358 -26.541 1.00 93.31 187 GLN A N 1
ATOM 1481 C CA . GLN A 1 187 ? 8.821 0.616 -26.666 1.00 93.31 187 GLN A CA 1
ATOM 1482 C C . GLN A 1 187 ? 9.289 -0.043 -25.361 1.00 93.31 187 GLN A C 1
ATOM 1484 O O . GLN A 1 187 ? 10.190 -0.872 -25.406 1.00 93.31 187 GLN A O 1
ATOM 1489 N N . PHE A 1 188 ? 8.688 0.310 -24.221 1.00 96.31 188 PHE A N 1
ATOM 1490 C CA . PHE A 1 188 ? 9.089 -0.176 -22.903 1.00 96.31 188 PHE A CA 1
ATOM 1491 C C . PHE A 1 188 ? 8.104 -1.204 -22.358 1.00 96.31 188 PHE A C 1
ATOM 1493 O O . PHE A 1 188 ? 6.897 -1.142 -22.613 1.00 96.31 188 PHE A O 1
ATOM 1500 N N . THR A 1 189 ? 8.625 -2.121 -21.554 1.00 96.94 189 THR A N 1
ATOM 1501 C CA . THR A 1 189 ? 7.859 -3.121 -20.816 1.00 96.94 189 THR A CA 1
ATOM 1502 C C . THR A 1 189 ? 7.709 -2.696 -19.363 1.00 96.94 189 THR A C 1
ATOM 1504 O O . THR A 1 189 ? 8.693 -2.583 -18.627 1.00 96.94 189 THR A O 1
ATOM 1507 N N . PHE A 1 190 ? 6.466 -2.478 -18.934 1.00 96.25 190 PHE A N 1
ATOM 1508 C CA . PHE A 1 190 ? 6.149 -2.045 -17.576 1.00 96.25 190 PHE A CA 1
ATOM 1509 C C . PHE A 1 190 ? 5.832 -3.228 -16.674 1.00 96.25 190 PHE A C 1
ATOM 1511 O O . PHE A 1 190 ? 4.915 -3.997 -16.943 1.00 96.25 190 PHE A O 1
ATOM 1518 N N . ALA A 1 191 ? 6.522 -3.319 -15.546 1.00 95.06 191 ALA A N 1
ATOM 1519 C CA . ALA A 1 191 ? 6.104 -4.133 -14.422 1.00 95.06 191 ALA A CA 1
ATOM 1520 C C . ALA A 1 191 ? 5.193 -3.328 -13.489 1.00 95.06 191 ALA A C 1
ATOM 1522 O O . ALA A 1 191 ? 5.473 -2.172 -13.166 1.00 95.06 191 ALA A O 1
ATOM 1523 N N . HIS A 1 192 ? 4.143 -3.960 -12.974 1.00 91.44 192 HIS A N 1
ATOM 1524 C CA . HIS A 1 192 ? 3.422 -3.465 -11.802 1.00 91.44 192 HIS A CA 1
ATOM 1525 C C . HIS A 1 192 ? 3.067 -4.612 -10.858 1.00 91.44 192 HIS A C 1
ATOM 1527 O O . HIS A 1 192 ? 3.071 -5.785 -11.231 1.00 91.44 192 HIS A O 1
ATOM 1533 N N . LEU A 1 193 ? 2.762 -4.280 -9.604 1.00 87.31 193 LEU A N 1
ATOM 1534 C CA . LEU A 1 193 ? 2.347 -5.277 -8.623 1.00 87.31 193 LEU A CA 1
ATOM 1535 C C . LEU A 1 193 ? 0.883 -5.670 -8.837 1.00 87.31 193 LEU A C 1
ATOM 1537 O O . LEU A 1 193 ? 0.042 -4.847 -9.214 1.00 87.31 193 LEU A O 1
ATOM 1541 N N . THR A 1 194 ? 0.563 -6.934 -8.568 1.00 82.38 194 THR A N 1
ATOM 1542 C CA . THR A 1 194 ? -0.829 -7.397 -8.572 1.00 82.38 194 THR A CA 1
ATOM 1543 C C . THR A 1 194 ? -1.689 -6.571 -7.606 1.00 82.38 194 THR A C 1
ATOM 1545 O O . THR A 1 194 ? -1.314 -6.337 -6.458 1.00 82.38 194 THR A O 1
ATOM 1548 N N . GLY A 1 195 ? -2.836 -6.080 -8.083 1.00 77.81 195 GLY A N 1
ATOM 1549 C CA . GLY A 1 195 ? -3.754 -5.248 -7.293 1.00 77.81 195 GLY A CA 1
ATOM 1550 C C . GLY A 1 195 ? -3.301 -3.810 -7.015 1.00 77.81 195 GLY A C 1
ATOM 1551 O O . GLY A 1 195 ? -4.005 -3.090 -6.296 1.00 77.81 195 GLY A O 1
ATOM 1552 N N . ALA A 1 196 ? -2.179 -3.377 -7.596 1.00 82.81 196 ALA A N 1
ATOM 1553 C CA . ALA A 1 196 ? -1.722 -1.997 -7.528 1.00 82.81 196 ALA A CA 1
ATOM 1554 C C . ALA A 1 196 ? -2.653 -1.042 -8.286 1.00 82.81 196 ALA A C 1
ATOM 1556 O O . ALA A 1 196 ? -3.275 -1.396 -9.289 1.00 82.81 196 ALA A O 1
ATOM 1557 N N . VAL A 1 197 ? -2.709 0.206 -7.817 1.00 87.00 197 VAL A N 1
ATOM 1558 C CA . VAL A 1 197 ? -3.384 1.305 -8.531 1.00 87.00 197 VAL A CA 1
ATOM 1559 C C . VAL A 1 197 ? -2.548 1.834 -9.705 1.00 87.00 197 VAL A C 1
ATOM 1561 O O . VAL A 1 197 ? -3.077 2.520 -10.577 1.00 87.00 197 VAL A O 1
ATOM 1564 N N . THR A 1 198 ? -1.251 1.518 -9.723 1.00 89.50 198 THR A N 1
ATOM 1565 C CA . THR A 1 198 ? -0.275 1.867 -10.761 1.00 89.50 198 THR A CA 1
ATOM 1566 C C . THR A 1 198 ? -0.305 0.838 -11.890 1.00 89.50 198 THR A C 1
ATOM 1568 O O . THR A 1 198 ? 0.603 0.028 -12.037 1.00 89.50 198 THR A O 1
ATOM 1571 N N . ASN A 1 199 ? -1.391 0.837 -12.659 1.00 88.44 199 ASN A N 1
ATOM 1572 C CA . ASN A 1 199 ? -1.636 -0.093 -13.764 1.00 88.44 199 ASN A CA 1
ATOM 1573 C C . ASN A 1 199 ? -1.723 0.637 -15.118 1.00 88.44 199 ASN A C 1
ATOM 1575 O O . ASN A 1 199 ? -1.620 1.866 -15.173 1.00 88.44 199 ASN A O 1
ATOM 1579 N N . GLU A 1 200 ? -1.951 -0.119 -16.196 1.00 89.75 200 GLU A N 1
ATOM 1580 C CA . GLU A 1 200 ? -2.162 0.398 -17.559 1.00 89.75 200 GLU A CA 1
ATOM 1581 C C . GLU A 1 200 ? -3.189 1.534 -17.597 1.00 89.75 200 GLU A C 1
ATOM 1583 O O . GLU A 1 200 ? -2.887 2.638 -18.044 1.00 89.75 200 GLU A O 1
ATOM 1588 N N . LYS A 1 201 ? -4.360 1.321 -16.986 1.00 89.19 201 LYS A N 1
ATOM 1589 C CA . LYS A 1 201 ? -5.425 2.331 -16.932 1.00 89.19 201 LYS A CA 1
ATOM 1590 C C . LYS A 1 201 ? -4.978 3.637 -16.275 1.00 89.19 201 LYS A C 1
ATOM 1592 O O . LYS A 1 201 ? -5.547 4.690 -16.556 1.00 89.19 201 LYS A O 1
ATOM 1597 N N . CYS A 1 202 ? -4.027 3.597 -15.339 1.00 91.25 202 CYS A N 1
ATOM 1598 C CA . CYS A 1 202 ? -3.459 4.824 -14.792 1.00 91.25 202 CYS A CA 1
ATOM 1599 C C . CYS A 1 202 ? -2.613 5.565 -15.828 1.00 91.25 202 CYS A C 1
ATOM 1601 O O . CYS A 1 202 ? -2.766 6.778 -15.958 1.00 91.25 202 CYS A O 1
ATOM 1603 N N . LEU A 1 203 ? -1.767 4.860 -16.580 1.00 92.50 203 LEU A N 1
ATOM 1604 C CA . LEU A 1 203 ? -0.977 5.470 -17.651 1.00 92.50 203 LEU A CA 1
ATOM 1605 C C . LEU A 1 203 ? -1.873 6.087 -18.731 1.00 92.50 203 LEU A C 1
ATOM 1607 O O . LEU A 1 203 ? -1.618 7.222 -19.135 1.00 92.50 203 LEU A O 1
ATOM 1611 N N . ASP A 1 204 ? -2.982 5.431 -19.082 1.00 91.12 204 ASP A N 1
ATOM 1612 C CA . ASP A 1 204 ? -3.985 5.993 -19.996 1.00 91.12 204 ASP A CA 1
ATOM 1613 C C . ASP A 1 204 ? -4.550 7.321 -19.478 1.00 91.12 204 ASP A C 1
ATOM 1615 O O . ASP A 1 204 ? -4.595 8.314 -20.204 1.00 91.12 204 ASP A O 1
ATOM 1619 N N . ARG A 1 205 ? -4.923 7.380 -18.190 1.00 91.31 205 ARG A N 1
ATOM 1620 C CA . ARG A 1 205 ? -5.404 8.619 -17.545 1.00 91.31 205 ARG A CA 1
ATOM 1621 C C . ARG A 1 205 ? -4.338 9.714 -17.491 1.00 91.31 205 ARG A C 1
ATOM 1623 O O . ARG A 1 205 ? -4.682 10.893 -17.458 1.00 91.31 205 ARG A O 1
ATOM 1630 N N . LEU A 1 206 ? -3.062 9.336 -17.483 1.00 92.06 206 LEU A N 1
ATOM 1631 C CA . LEU A 1 206 ? -1.920 10.250 -17.547 1.00 92.06 206 LEU A CA 1
ATOM 1632 C C . LEU A 1 206 ? -1.536 10.623 -18.992 1.00 92.06 206 LEU A C 1
ATOM 1634 O O . LEU A 1 206 ? -0.554 11.339 -19.186 1.00 92.06 206 LEU A O 1
ATOM 1638 N 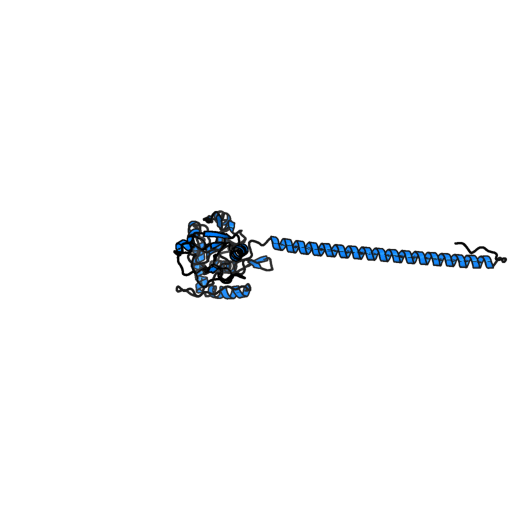N . ASN A 1 207 ? -2.294 10.175 -20.001 1.00 93.12 207 ASN A N 1
ATOM 1639 C CA . ASN A 1 207 ? -1.999 10.341 -21.428 1.00 93.12 207 ASN A CA 1
ATOM 1640 C C . ASN A 1 207 ? -0.619 9.784 -21.833 1.00 93.12 207 ASN A C 1
ATOM 1642 O O . ASN A 1 207 ? 0.066 10.349 -22.691 1.00 93.12 207 ASN A O 1
ATOM 1646 N N . LYS A 1 208 ? -0.200 8.679 -21.205 1.00 92.56 208 LYS A N 1
ATOM 1647 C CA . LYS A 1 208 ? 1.035 7.952 -21.515 1.00 92.56 208 LYS A CA 1
ATOM 1648 C C . LYS A 1 208 ? 0.686 6.666 -22.263 1.00 92.56 208 LYS A C 1
ATOM 1650 O O . LYS A 1 208 ? -0.021 5.817 -21.734 1.00 92.56 208 LYS A O 1
ATOM 1655 N N . LYS A 1 209 ? 1.180 6.512 -23.492 1.00 91.75 209 LYS A N 1
ATOM 1656 C CA . LYS A 1 209 ? 0.874 5.357 -24.349 1.00 91.75 209 LYS A CA 1
ATOM 1657 C C . LYS A 1 209 ? 1.817 4.203 -24.035 1.00 91.75 209 LYS A C 1
ATOM 1659 O O . LYS A 1 209 ? 2.940 4.207 -24.520 1.00 91.75 209 LYS A O 1
ATOM 1664 N N . ALA A 1 210 ? 1.379 3.224 -23.259 1.00 91.56 210 ALA A N 1
ATOM 1665 C CA . ALA A 1 210 ? 2.126 1.990 -23.013 1.00 91.56 210 ALA A CA 1
ATOM 1666 C C . ALA A 1 210 ? 1.369 0.793 -23.606 1.00 91.56 210 ALA A C 1
ATOM 1668 O O . ALA A 1 210 ? 0.149 0.830 -23.721 1.00 91.56 210 ALA A O 1
ATOM 1669 N N . LYS A 1 211 ? 2.098 -0.243 -24.035 1.00 90.69 211 LYS A N 1
ATOM 1670 C CA . LYS A 1 211 ? 1.511 -1.439 -24.676 1.00 90.69 211 LYS A CA 1
ATOM 1671 C C . LYS A 1 211 ? 1.917 -2.750 -24.017 1.00 90.69 211 LYS A C 1
ATOM 1673 O O . LYS A 1 211 ? 1.172 -3.719 -24.085 1.00 90.69 211 LYS A O 1
ATOM 1678 N N . ASN A 1 212 ? 3.107 -2.788 -23.423 1.00 94.12 212 ASN A N 1
ATOM 1679 C CA . ASN A 1 212 ? 3.691 -4.007 -22.888 1.00 94.12 212 ASN A CA 1
ATOM 1680 C C . ASN A 1 212 ? 3.672 -3.944 -21.363 1.00 94.12 212 ASN A C 1
ATOM 1682 O O . ASN A 1 212 ? 4.297 -3.065 -20.766 1.00 94.12 212 ASN A O 1
ATOM 1686 N N . PHE A 1 213 ? 2.972 -4.892 -20.746 1.00 92.81 213 PHE A N 1
ATOM 1687 C CA . PHE A 1 213 ? 2.832 -4.982 -19.298 1.00 92.81 213 PHE A CA 1
ATOM 1688 C C . PHE A 1 213 ? 3.141 -6.390 -18.802 1.00 92.81 213 PHE A C 1
ATOM 1690 O O . PHE A 1 213 ? 2.796 -7.386 -19.439 1.00 92.81 213 PHE A O 1
ATOM 1697 N N . VAL A 1 214 ? 3.765 -6.461 -17.631 1.00 93.69 214 VAL A N 1
ATOM 1698 C CA . VAL A 1 214 ? 3.986 -7.691 -16.875 1.00 93.69 214 VAL A CA 1
ATOM 1699 C C . VAL A 1 214 ? 3.541 -7.491 -15.429 1.00 93.69 214 VAL A C 1
ATOM 1701 O O . VAL A 1 214 ? 3.789 -6.458 -14.804 1.00 93.69 214 VAL A O 1
ATOM 1704 N N . VAL A 1 215 ? 2.865 -8.495 -14.877 1.00 90.44 215 VAL A N 1
ATOM 1705 C CA . VAL A 1 215 ? 2.358 -8.442 -13.503 1.00 90.44 215 VAL A CA 1
ATOM 1706 C C . VAL A 1 215 ? 3.309 -9.201 -12.591 1.00 90.44 215 VAL A C 1
ATOM 1708 O O . VAL A 1 215 ? 3.473 -10.413 -12.720 1.00 90.44 215 VAL A O 1
ATOM 1711 N N . ALA A 1 216 ? 3.894 -8.496 -11.630 1.00 89.62 216 ALA A N 1
ATOM 1712 C CA . ALA A 1 216 ? 4.711 -9.094 -10.587 1.00 89.62 216 ALA A CA 1
ATOM 1713 C C . ALA A 1 216 ? 3.849 -9.496 -9.382 1.00 89.62 216 ALA A C 1
ATOM 1715 O O . ALA A 1 216 ? 2.978 -8.747 -8.917 1.00 89.62 216 ALA A O 1
ATOM 1716 N N . ALA A 1 217 ? 4.121 -10.671 -8.817 1.00 84.94 217 ALA A N 1
ATOM 1717 C CA . ALA A 1 217 ? 3.375 -11.177 -7.664 1.00 84.94 217 ALA A CA 1
ATOM 1718 C C . ALA A 1 217 ? 3.697 -10.408 -6.370 1.00 84.94 217 ALA A C 1
ATOM 1720 O O . ALA A 1 217 ? 2.880 -10.341 -5.452 1.00 84.94 217 ALA A O 1
ATOM 1721 N N . ASN A 1 218 ? 4.916 -9.878 -6.255 1.00 83.25 218 ASN A N 1
ATOM 1722 C CA . ASN A 1 218 ? 5.403 -9.133 -5.095 1.00 83.25 218 ASN A CA 1
ATOM 1723 C C . ASN A 1 218 ? 6.637 -8.287 -5.459 1.00 83.25 218 ASN A C 1
ATOM 1725 O O . ASN A 1 218 ? 7.171 -8.381 -6.558 1.00 83.25 218 ASN A O 1
ATOM 1729 N N . LEU A 1 219 ? 7.104 -7.454 -4.524 1.00 86.44 219 LEU A N 1
ATOM 1730 C CA . LEU A 1 219 ? 8.238 -6.555 -4.762 1.00 86.44 219 LEU A CA 1
ATOM 1731 C C . LEU A 1 219 ? 9.561 -7.281 -5.106 1.00 86.44 219 LEU A C 1
ATOM 1733 O O . LEU A 1 219 ? 10.237 -6.832 -6.028 1.00 86.44 219 LEU A O 1
ATOM 1737 N N . PRO A 1 220 ? 9.956 -8.382 -4.430 1.00 90.19 220 PRO A N 1
ATOM 1738 C CA . PRO A 1 220 ? 11.113 -9.179 -4.854 1.00 90.19 220 PRO A CA 1
ATOM 1739 C C . PRO A 1 220 ? 11.035 -9.690 -6.297 1.00 90.19 220 PRO A C 1
ATOM 1741 O O . PRO A 1 220 ? 12.039 -9.657 -7.002 1.00 90.19 220 PRO A O 1
ATOM 1744 N N . ASP A 1 221 ? 9.854 -10.129 -6.727 1.00 91.06 221 ASP A N 1
ATOM 1745 C CA . ASP A 1 221 ? 9.595 -10.589 -8.093 1.00 91.06 221 ASP A CA 1
ATOM 1746 C C . ASP A 1 221 ? 9.728 -9.438 -9.105 1.00 91.06 221 ASP A C 1
ATOM 1748 O O . ASP A 1 221 ? 10.506 -9.528 -10.051 1.00 91.06 221 ASP A O 1
ATOM 1752 N N . ALA A 1 222 ? 9.109 -8.285 -8.822 1.00 92.50 222 ALA A N 1
ATOM 1753 C CA . ALA A 1 222 ? 9.254 -7.075 -9.638 1.00 92.50 222 ALA A CA 1
ATOM 1754 C C . ALA A 1 222 ? 10.719 -6.619 -9.759 1.00 92.50 222 ALA A C 1
ATOM 1756 O O . ALA A 1 222 ? 11.177 -6.224 -10.829 1.00 92.50 222 ALA A O 1
ATOM 1757 N N . ARG A 1 223 ? 11.483 -6.708 -8.662 1.00 94.44 223 ARG A N 1
ATOM 1758 C CA . ARG A 1 223 ? 12.920 -6.414 -8.668 1.00 94.44 223 ARG A CA 1
ATOM 1759 C C . ARG A 1 223 ? 13.690 -7.389 -9.558 1.00 94.44 223 ARG A C 1
ATOM 1761 O O . ARG A 1 223 ? 14.579 -6.955 -10.281 1.00 94.44 223 ARG A O 1
ATOM 1768 N N . ALA A 1 224 ? 13.378 -8.682 -9.502 1.00 95.19 224 ALA A N 1
ATOM 1769 C CA . ALA A 1 224 ? 14.023 -9.673 -10.357 1.00 95.19 224 ALA A CA 1
ATOM 1770 C C . ALA A 1 224 ? 13.731 -9.411 -11.844 1.00 95.19 224 ALA A C 1
ATOM 1772 O O . ALA A 1 224 ? 14.663 -9.473 -12.639 1.00 95.19 224 ALA A O 1
ATOM 1773 N N . MET A 1 225 ? 12.488 -9.045 -12.188 1.00 95.75 225 MET A N 1
ATOM 1774 C CA . MET A 1 225 ? 12.075 -8.686 -13.555 1.00 95.75 225 MET A CA 1
ATOM 1775 C C . MET A 1 225 ? 12.822 -7.469 -14.118 1.00 95.75 225 MET A C 1
ATOM 1777 O O . MET A 1 225 ? 13.132 -7.439 -15.303 1.00 95.75 225 MET A O 1
ATOM 1781 N N . LEU A 1 226 ? 13.133 -6.476 -13.281 1.00 96.50 226 LEU A N 1
ATOM 1782 C CA . LEU A 1 226 ? 13.958 -5.335 -13.693 1.00 96.50 226 LEU A CA 1
ATOM 1783 C C . LEU A 1 226 ? 15.423 -5.729 -13.897 1.00 96.50 226 LEU A C 1
ATOM 1785 O O . LEU A 1 226 ? 16.048 -5.356 -14.882 1.00 96.50 226 LEU A O 1
ATOM 1789 N N . LEU A 1 227 ? 15.989 -6.495 -12.961 1.00 95.81 227 LEU A N 1
ATOM 1790 C CA . LEU A 1 227 ? 17.410 -6.853 -12.996 1.00 95.81 227 LEU A CA 1
ATOM 1791 C C . LEU A 1 227 ? 17.759 -7.856 -14.102 1.00 95.81 227 LEU A C 1
ATOM 1793 O O . LEU A 1 227 ? 18.903 -7.890 -14.544 1.00 95.81 227 LEU A O 1
ATOM 1797 N N . ASN A 1 228 ? 16.805 -8.686 -14.524 1.00 95.62 228 ASN A N 1
ATOM 1798 C CA . ASN A 1 228 ? 16.998 -9.648 -15.608 1.00 95.62 228 ASN A CA 1
ATOM 1799 C C . ASN A 1 228 ? 16.563 -9.112 -16.988 1.00 95.62 228 ASN A C 1
ATOM 1801 O O . ASN A 1 228 ? 16.693 -9.843 -17.967 1.00 95.62 228 ASN A O 1
ATOM 1805 N N . GLY A 1 229 ? 16.039 -7.881 -17.064 1.00 94.50 229 GLY A N 1
ATOM 1806 C CA . GLY A 1 229 ? 15.564 -7.260 -18.305 1.00 94.50 229 GLY A CA 1
ATOM 1807 C C . GLY A 1 229 ? 14.226 -7.793 -18.830 1.00 94.50 229 GLY A C 1
ATOM 1808 O O . GLY A 1 229 ? 13.902 -7.574 -19.991 1.00 94.50 229 GLY A O 1
ATOM 1809 N N . THR A 1 230 ? 13.438 -8.503 -18.013 1.00 96.25 230 THR A N 1
ATOM 1810 C CA . THR A 1 230 ? 12.058 -8.893 -18.381 1.00 96.25 230 THR A CA 1
ATOM 1811 C C . THR A 1 230 ? 11.130 -7.677 -18.412 1.00 96.25 230 THR A C 1
ATOM 1813 O O . THR A 1 230 ? 10.163 -7.655 -19.167 1.00 96.25 230 THR A O 1
ATOM 1816 N N . ALA A 1 231 ? 11.408 -6.679 -17.574 1.00 97.06 231 ALA A N 1
ATOM 1817 C CA . ALA A 1 231 ? 10.745 -5.386 -17.571 1.00 97.06 231 ALA A CA 1
ATOM 1818 C C . ALA A 1 231 ? 11.793 -4.273 -17.571 1.00 97.06 231 ALA A C 1
ATOM 1820 O O . ALA A 1 231 ? 12.827 -4.394 -16.917 1.00 97.06 231 ALA A O 1
ATOM 1821 N N . ASP A 1 232 ? 11.485 -3.174 -18.250 1.00 97.31 232 ASP A N 1
ATOM 1822 C CA . ASP A 1 232 ? 12.342 -1.989 -18.311 1.00 97.31 232 ASP A CA 1
ATOM 1823 C C . ASP A 1 232 ? 12.064 -1.052 -17.129 1.00 97.31 232 ASP A C 1
ATOM 1825 O O . ASP A 1 232 ? 12.967 -0.436 -16.561 1.00 97.31 232 ASP A O 1
ATOM 1829 N N . VAL A 1 233 ? 10.789 -0.967 -16.732 1.00 96.81 233 VAL A N 1
ATOM 1830 C CA . VAL A 1 233 ? 10.307 0.001 -15.744 1.00 96.81 233 VAL A CA 1
ATOM 1831 C C . VAL A 1 233 ? 9.313 -0.656 -14.797 1.00 96.81 233 VAL A C 1
ATOM 1833 O O . VAL A 1 233 ? 8.351 -1.277 -15.227 1.00 96.81 233 VAL A O 1
ATOM 1836 N N . LEU A 1 234 ? 9.482 -0.469 -13.493 1.00 96.19 234 LEU A N 1
ATOM 1837 C CA . LEU A 1 234 ? 8.467 -0.763 -12.487 1.00 96.19 234 LEU A CA 1
ATOM 1838 C C . LEU A 1 234 ? 7.680 0.508 -12.179 1.00 96.19 234 LEU A C 1
ATOM 1840 O O . LEU A 1 234 ? 8.239 1.497 -11.699 1.00 96.19 234 LEU A O 1
ATOM 1844 N N . PHE A 1 235 ? 6.369 0.458 -12.391 1.00 94.62 235 PHE A N 1
ATOM 1845 C CA . PHE A 1 235 ? 5.455 1.526 -12.015 1.00 94.62 235 PHE A CA 1
ATOM 1846 C C . PHE A 1 235 ? 4.831 1.230 -10.650 1.00 94.62 235 PHE A C 1
ATOM 1848 O O . PHE A 1 235 ? 4.050 0.286 -10.497 1.00 94.62 235 PHE A O 1
ATOM 1855 N N . SER A 1 236 ? 5.208 2.001 -9.625 1.00 91.12 236 SER A N 1
ATOM 1856 C CA . SER A 1 236 ? 4.790 1.713 -8.248 1.00 91.12 236 SER A CA 1
ATOM 1857 C C . SER A 1 236 ? 4.769 2.952 -7.344 1.00 91.12 236 SER A C 1
ATOM 1859 O O . SER A 1 236 ? 5.485 3.923 -7.600 1.00 91.12 236 SER A O 1
ATOM 1861 N N . PRO A 1 237 ? 4.010 2.924 -6.233 1.00 86.12 237 PRO A N 1
ATOM 1862 C CA . PRO A 1 237 ? 4.026 3.984 -5.224 1.00 86.12 237 PRO A CA 1
ATOM 1863 C C . PRO A 1 237 ? 5.256 3.936 -4.297 1.00 86.12 237 PRO A C 1
ATOM 1865 O O . PRO A 1 237 ? 5.251 4.514 -3.215 1.00 86.12 237 PRO A O 1
ATOM 1868 N N . ARG A 1 238 ? 6.307 3.186 -4.655 1.00 84.12 238 ARG A N 1
ATOM 1869 C CA . ARG A 1 238 ? 7.478 2.978 -3.794 1.00 84.12 238 ARG A CA 1
ATOM 1870 C C . ARG A 1 238 ? 8.448 4.145 -3.915 1.00 84.12 238 ARG A C 1
ATOM 1872 O O . ARG A 1 238 ? 8.794 4.561 -5.011 1.00 84.12 238 ARG A O 1
ATOM 1879 N N . HIS A 1 239 ? 8.957 4.594 -2.771 1.00 81.19 239 HIS A N 1
ATOM 1880 C CA . HIS A 1 239 ? 9.962 5.663 -2.699 1.00 81.19 239 HIS A CA 1
ATOM 1881 C C . HIS A 1 239 ? 11.381 5.161 -2.445 1.00 81.19 239 HIS A C 1
ATOM 1883 O O . HIS A 1 239 ? 12.336 5.927 -2.539 1.00 81.19 239 HIS A O 1
ATOM 1889 N N . LYS A 1 240 ? 11.521 3.881 -2.095 1.00 84.31 240 LYS A N 1
ATOM 1890 C CA . LYS A 1 240 ? 12.806 3.212 -1.935 1.00 84.31 240 LYS A CA 1
ATOM 1891 C C . LYS A 1 240 ? 12.656 1.734 -2.256 1.00 84.31 240 LYS A C 1
ATOM 1893 O O . LYS A 1 240 ? 11.794 1.062 -1.687 1.00 84.31 240 LYS A O 1
ATOM 1898 N N . ILE A 1 241 ? 13.518 1.233 -3.132 1.00 88.19 241 ILE A N 1
ATOM 1899 C CA . ILE A 1 241 ? 13.663 -0.193 -3.405 1.00 88.19 241 ILE A CA 1
ATOM 1900 C C . ILE A 1 241 ? 15.158 -0.488 -3.488 1.00 88.19 241 ILE A C 1
ATOM 1902 O O . ILE A 1 241 ? 15.875 0.117 -4.280 1.00 88.19 241 ILE A O 1
ATOM 1906 N N . ASP A 1 242 ? 15.642 -1.384 -2.632 1.00 88.50 242 ASP A N 1
ATOM 1907 C CA . ASP A 1 242 ? 17.075 -1.650 -2.530 1.00 88.50 242 ASP A CA 1
ATOM 1908 C C . ASP A 1 242 ? 17.626 -2.230 -3.840 1.00 88.50 242 ASP A C 1
ATOM 1910 O O . ASP A 1 242 ? 17.116 -3.228 -4.355 1.00 88.50 242 ASP A O 1
ATOM 1914 N N . GLY A 1 243 ? 18.706 -1.629 -4.345 1.00 91.50 243 GLY A N 1
ATOM 1915 C CA . GLY A 1 243 ? 19.391 -2.071 -5.561 1.00 91.50 243 GLY A CA 1
ATOM 1916 C C . GLY A 1 243 ? 18.684 -1.713 -6.869 1.00 91.50 243 GLY A C 1
ATOM 1917 O O . GLY A 1 243 ? 18.983 -2.346 -7.876 1.00 91.50 243 GLY A O 1
ATOM 1918 N N . LEU A 1 244 ? 17.761 -0.750 -6.849 1.00 95.00 244 LEU A N 1
ATOM 1919 C CA . LEU A 1 244 ? 17.120 -0.171 -8.030 1.00 95.00 244 LEU A CA 1
ATOM 1920 C C . LEU A 1 244 ? 17.188 1.358 -7.975 1.00 95.00 244 LEU A C 1
ATOM 1922 O O . LEU A 1 244 ? 17.401 1.941 -6.909 1.00 95.00 244 LEU A O 1
ATOM 1926 N N . GLU A 1 245 ? 16.980 1.997 -9.120 1.00 95.19 245 GLU A N 1
ATOM 1927 C CA . GLU A 1 245 ? 16.993 3.449 -9.263 1.00 95.19 245 GLU A CA 1
ATOM 1928 C C . GLU A 1 245 ? 15.565 3.977 -9.419 1.00 95.19 245 GLU A C 1
ATOM 1930 O O . GLU A 1 245 ? 14.810 3.510 -10.266 1.00 95.19 245 GLU A O 1
ATOM 1935 N N . ILE A 1 246 ? 15.172 4.938 -8.581 1.00 94.00 246 ILE A N 1
ATOM 1936 C CA . ILE A 1 246 ? 13.835 5.542 -8.624 1.00 94.00 246 ILE A CA 1
ATOM 1937 C C . ILE A 1 246 ? 13.946 6.911 -9.270 1.00 94.00 246 ILE A C 1
ATOM 1939 O O . ILE A 1 246 ? 14.669 7.780 -8.780 1.00 94.00 246 ILE A O 1
ATOM 1943 N N . LEU A 1 247 ? 13.189 7.110 -10.341 1.00 94.31 247 LEU A N 1
ATOM 1944 C CA . LEU A 1 247 ? 13.179 8.359 -11.079 1.00 94.31 247 LEU A CA 1
ATOM 1945 C C . LEU A 1 247 ? 12.412 9.444 -10.305 1.00 94.31 247 LEU A C 1
ATOM 1947 O O . LEU A 1 247 ? 11.446 9.155 -9.590 1.00 94.31 247 LEU A O 1
ATOM 1951 N N . PRO A 1 248 ? 12.826 10.718 -10.428 1.00 90.62 248 PRO A N 1
ATOM 1952 C CA . PRO A 1 248 ? 12.293 11.799 -9.603 1.00 90.62 248 PRO A CA 1
ATOM 1953 C C . PRO A 1 248 ? 10.840 12.158 -9.930 1.00 90.62 248 PRO A C 1
ATOM 1955 O O . PRO A 1 248 ? 10.156 12.718 -9.072 1.00 90.62 248 PRO A O 1
ATOM 1958 N N . GLN A 1 249 ? 10.359 11.847 -11.139 1.00 91.06 249 GLN A N 1
ATOM 1959 C CA . GLN A 1 249 ? 9.001 12.186 -11.555 1.00 91.06 249 GLN A CA 1
ATOM 1960 C C . GLN A 1 249 ? 7.966 11.517 -10.640 1.00 91.06 249 GLN A C 1
ATOM 1962 O O . GLN A 1 249 ? 8.045 10.322 -10.342 1.00 91.06 249 GLN A O 1
ATOM 1967 N N . ARG A 1 250 ? 6.984 12.312 -10.204 1.00 90.62 250 ARG A N 1
ATOM 1968 C CA . ARG A 1 250 ? 5.851 11.862 -9.396 1.00 90.62 250 ARG A CA 1
ATOM 1969 C C . ARG A 1 250 ? 4.549 12.050 -10.147 1.00 90.62 250 ARG A C 1
ATOM 1971 O O . ARG A 1 250 ? 4.305 13.117 -10.704 1.00 90.62 250 ARG A O 1
ATOM 1978 N N . VAL A 1 251 ? 3.718 11.017 -10.127 1.00 91.69 251 VAL A N 1
ATOM 1979 C CA . VAL A 1 251 ? 2.410 10.997 -10.784 1.00 91.69 251 VAL A CA 1
ATOM 1980 C C . VAL A 1 251 ? 1.332 10.502 -9.827 1.00 91.69 251 VAL A C 1
ATOM 1982 O O . VAL A 1 251 ? 1.616 9.783 -8.870 1.00 91.69 251 VAL A O 1
ATOM 1985 N N . HIS A 1 252 ? 0.083 10.871 -10.098 1.00 91.19 252 HIS A N 1
ATOM 1986 C CA . HIS A 1 252 ? -1.065 10.467 -9.295 1.00 91.19 252 HIS A CA 1
ATOM 1987 C C . HIS A 1 252 ? -1.918 9.447 -10.038 1.00 91.19 252 HIS A C 1
ATOM 1989 O O . HIS A 1 252 ? -2.549 9.757 -11.046 1.00 91.19 252 HIS A O 1
ATOM 1995 N N . CYS A 1 253 ? -1.947 8.228 -9.504 1.00 89.44 253 CYS A N 1
ATOM 1996 C CA . CYS A 1 253 ? -2.915 7.197 -9.893 1.00 89.44 253 CYS A CA 1
ATOM 1997 C C . CYS A 1 253 ? -4.103 7.112 -8.937 1.00 89.44 253 CYS A C 1
ATOM 1999 O O . CYS A 1 253 ? -5.078 6.406 -9.214 1.00 89.44 253 CYS A O 1
ATOM 2001 N N . ASP A 1 254 ? -3.993 7.786 -7.798 1.00 89.44 254 ASP A N 1
ATOM 2002 C CA . ASP A 1 254 ? -5.021 7.872 -6.786 1.00 89.44 254 ASP A CA 1
ATOM 2003 C C . ASP A 1 254 ? -6.010 9.008 -7.077 1.00 89.44 254 ASP A C 1
ATOM 2005 O O . ASP A 1 254 ? -5.796 9.868 -7.930 1.00 89.44 254 ASP A O 1
ATOM 2009 N N . ALA A 1 255 ? -7.117 8.995 -6.344 1.00 86.88 255 ALA A N 1
ATOM 2010 C CA . ALA A 1 255 ? -8.129 10.037 -6.357 1.00 86.88 255 ALA A CA 1
ATOM 2011 C C . ALA A 1 255 ? -8.281 10.663 -4.962 1.00 86.88 255 ALA A C 1
ATOM 2013 O O . ALA A 1 255 ? -9.407 10.762 -4.459 1.00 86.88 255 ALA A O 1
ATOM 2014 N N . GLY A 1 256 ? -7.154 11.047 -4.346 1.00 80.12 256 GLY A N 1
ATOM 2015 C CA . GLY A 1 256 ? -7.108 11.823 -3.103 1.00 80.12 256 GLY A CA 1
ATOM 2016 C C . GLY A 1 256 ? -6.257 11.230 -1.975 1.00 80.12 256 GLY A C 1
ATOM 2017 O O . GLY A 1 256 ? -6.283 11.784 -0.881 1.00 80.12 256 GLY A O 1
ATOM 2018 N N . GLY A 1 257 ? -5.516 10.143 -2.200 1.00 89.00 257 GLY A N 1
ATOM 2019 C CA . GLY A 1 257 ? -4.704 9.470 -1.181 1.00 89.00 257 GLY A CA 1
ATOM 2020 C C . GLY A 1 257 ? -5.254 8.121 -0.703 1.00 89.00 257 GLY A C 1
ATOM 2021 O O . GLY A 1 257 ? -6.072 7.488 -1.376 1.00 89.00 257 GLY A O 1
ATOM 2022 N N . SER A 1 258 ? -4.805 7.669 0.474 1.00 90.19 258 SER A N 1
ATOM 2023 C CA . SER A 1 258 ? -5.370 6.508 1.175 1.00 90.19 258 SER A CA 1
ATOM 2024 C C . SER A 1 258 ? -6.357 6.918 2.260 1.00 90.19 258 SER A C 1
ATOM 2026 O O . SER A 1 258 ? -6.146 7.891 2.989 1.00 90.19 258 SER A O 1
ATOM 2028 N N . ALA A 1 259 ? -7.410 6.119 2.388 1.00 93.50 259 ALA A N 1
ATOM 2029 C CA . ALA A 1 259 ? -8.506 6.306 3.324 1.00 93.50 259 ALA A CA 1
ATOM 2030 C C . ALA A 1 259 ? -8.949 4.964 3.925 1.00 93.50 259 ALA A C 1
ATOM 2032 O O . ALA A 1 259 ? -8.365 3.907 3.655 1.00 93.50 259 ALA A O 1
ATOM 2033 N N . VAL A 1 260 ? -10.003 5.010 4.739 1.00 94.00 260 VAL A N 1
ATOM 2034 C CA . VAL A 1 260 ? -10.727 3.812 5.148 1.00 94.00 260 VAL A CA 1
ATOM 2035 C C . VAL A 1 260 ? -11.710 3.445 4.039 1.00 94.00 260 VAL A C 1
ATOM 2037 O O . VAL A 1 260 ? -12.556 4.250 3.652 1.00 94.00 260 VAL A O 1
ATOM 2040 N N . MET A 1 261 ? -11.564 2.233 3.509 1.00 94.31 261 MET A N 1
ATOM 2041 C CA . MET A 1 261 ? -12.432 1.651 2.490 1.00 94.31 261 MET A CA 1
ATOM 2042 C C . MET A 1 261 ? -13.653 1.009 3.140 1.00 94.31 261 MET A C 1
ATOM 2044 O O . MET A 1 261 ? -13.530 0.289 4.131 1.00 94.31 261 MET A O 1
ATOM 2048 N N . LEU A 1 262 ? -14.822 1.253 2.559 1.00 95.44 262 LEU A N 1
ATOM 2049 C CA . LEU A 1 262 ? -16.121 0.884 3.099 1.00 95.44 262 LEU A CA 1
ATOM 2050 C C . LEU A 1 262 ? -16.922 0.085 2.079 1.00 95.44 262 LEU A C 1
ATOM 2052 O O . LEU A 1 262 ? -16.804 0.276 0.864 1.00 95.44 262 LEU A O 1
ATOM 2056 N N . LYS A 1 263 ? -17.816 -0.765 2.586 1.00 94.94 263 LYS A N 1
ATOM 2057 C CA . LYS A 1 263 ? -18.902 -1.302 1.770 1.00 94.94 263 LYS A CA 1
ATOM 2058 C C . LYS A 1 263 ? -19.722 -0.141 1.204 1.00 94.94 263 LYS A C 1
ATOM 2060 O O . LYS A 1 263 ? -20.038 0.809 1.922 1.00 94.94 263 LYS A O 1
ATOM 2065 N N . ARG A 1 264 ? -20.083 -0.229 -0.075 1.00 93.06 264 ARG A N 1
ATOM 2066 C CA . ARG A 1 264 ? -20.899 0.795 -0.732 1.00 93.06 264 ARG A CA 1
ATOM 2067 C C . ARG A 1 264 ? -22.245 0.973 -0.018 1.00 93.06 264 ARG A C 1
ATOM 2069 O O . ARG A 1 264 ? -22.909 -0.014 0.297 1.00 93.06 264 ARG A O 1
ATOM 2076 N N . GLY A 1 265 ? -22.630 2.221 0.231 1.00 92.75 265 GLY A N 1
ATOM 2077 C CA . GLY A 1 265 ? -23.809 2.604 1.009 1.00 92.75 265 GLY A CA 1
ATOM 2078 C C . GLY A 1 265 ? -23.612 2.568 2.529 1.00 92.75 265 GLY A C 1
ATOM 2079 O O . GLY A 1 265 ? -24.583 2.751 3.260 1.00 92.75 265 GLY A O 1
ATOM 2080 N N . SER A 1 266 ? -22.395 2.324 3.027 1.00 94.44 266 SER A N 1
ATOM 2081 C CA . SER A 1 266 ? -22.131 2.301 4.470 1.00 94.44 266 SER A CA 1
ATOM 2082 C C . SER A 1 266 ? -22.354 3.682 5.108 1.00 94.44 266 SER A C 1
ATOM 2084 O O . SER A 1 266 ? -21.819 4.679 4.614 1.00 94.44 266 SER A O 1
ATOM 2086 N N . PRO A 1 267 ? -23.061 3.770 6.253 1.00 94.19 267 PRO A N 1
ATOM 2087 C CA . PRO A 1 267 ? -23.218 5.027 6.981 1.00 94.19 267 PRO A CA 1
ATOM 2088 C C . PRO A 1 267 ? -21.936 5.449 7.717 1.00 94.19 267 PRO A C 1
ATOM 2090 O O . PRO A 1 267 ? -21.901 6.524 8.311 1.00 94.19 267 PRO A O 1
ATOM 2093 N N . LEU A 1 268 ? -20.877 4.628 7.700 1.00 94.75 268 LEU A N 1
ATOM 2094 C CA . LEU A 1 268 ? -19.673 4.841 8.504 1.00 94.75 268 LEU A CA 1
ATOM 2095 C C . LEU A 1 268 ? -19.026 6.208 8.251 1.00 94.75 268 LEU A C 1
ATOM 2097 O O . LEU A 1 268 ? -18.669 6.913 9.194 1.00 94.75 268 LEU A O 1
ATOM 2101 N N . ALA A 1 269 ? -18.943 6.627 6.986 1.00 95.56 269 ALA A N 1
ATOM 2102 C CA . ALA A 1 269 ? -18.354 7.912 6.616 1.00 95.56 269 ALA A CA 1
ATOM 2103 C C . ALA A 1 269 ? -19.082 9.119 7.245 1.00 95.56 269 ALA A C 1
ATOM 2105 O O . ALA A 1 269 ? -18.451 10.149 7.479 1.00 95.56 269 ALA A O 1
ATOM 2106 N N . GLN A 1 270 ? -20.380 8.995 7.558 1.00 96.00 270 GLN A N 1
ATOM 2107 C CA . GLN A 1 270 ? -21.201 10.096 8.078 1.00 96.00 270 GLN A CA 1
ATOM 2108 C C . GLN A 1 270 ? -20.748 10.562 9.462 1.00 96.00 270 GLN A C 1
ATOM 2110 O O . GLN A 1 270 ? -20.805 11.754 9.747 1.00 96.00 270 GLN A O 1
ATOM 2115 N N . TRP A 1 271 ? -20.280 9.645 10.311 1.00 95.25 271 TRP A N 1
ATOM 2116 C CA . TRP A 1 271 ? -19.744 9.983 11.632 1.00 95.25 271 TRP A CA 1
ATOM 2117 C C . TRP A 1 271 ? -18.211 9.998 11.645 1.00 95.25 271 TRP A C 1
ATOM 2119 O O . TRP A 1 271 ? -17.615 10.789 12.378 1.00 95.25 271 TRP A O 1
ATOM 2129 N N . TRP A 1 272 ? -17.562 9.182 10.805 1.00 96.62 272 TRP A N 1
ATOM 2130 C CA . TRP A 1 272 ? -16.103 9.122 10.733 1.00 96.62 272 TRP A CA 1
ATOM 2131 C C . TRP A 1 272 ? -15.503 10.431 10.232 1.00 96.62 272 TRP A C 1
ATOM 2133 O O . TRP A 1 272 ? -14.588 10.964 10.858 1.00 96.62 272 TRP A O 1
ATOM 2143 N N . ASN A 1 273 ? -16.011 10.967 9.116 1.00 97.12 273 ASN A N 1
ATOM 2144 C CA . ASN A 1 273 ? -15.424 12.157 8.502 1.00 97.12 273 ASN A CA 1
ATOM 2145 C C . ASN A 1 273 ? -15.474 13.361 9.460 1.00 97.12 273 ASN A C 1
ATOM 2147 O O . ASN A 1 273 ? -14.423 13.958 9.684 1.00 97.12 273 ASN A O 1
ATOM 2151 N N . PRO A 1 274 ? -16.602 13.692 10.124 1.00 97.62 274 PRO A N 1
ATOM 2152 C CA . PRO A 1 274 ? -16.616 14.752 11.133 1.00 97.62 274 PRO A CA 1
ATOM 2153 C C . PRO A 1 274 ? -15.609 14.544 12.272 1.00 97.62 274 PRO A C 1
ATOM 2155 O O . PRO A 1 274 ? -14.883 15.477 12.616 1.00 97.62 274 PRO A O 1
ATOM 2158 N N . ALA A 1 275 ? -15.514 13.331 12.826 1.00 97.00 275 ALA A N 1
ATOM 2159 C CA . ALA A 1 275 ? -14.566 13.021 13.897 1.00 97.00 275 ALA A CA 1
ATOM 2160 C C . ALA A 1 275 ? -13.106 13.152 13.433 1.00 97.00 275 ALA A C 1
ATOM 2162 O O . ALA A 1 275 ? -12.273 13.742 14.124 1.00 97.00 275 ALA A O 1
ATOM 2163 N N . PHE A 1 276 ? -12.801 12.688 12.221 1.00 96.06 276 PHE A N 1
ATOM 2164 C CA . PHE A 1 276 ? -11.485 12.853 11.618 1.00 96.06 276 PHE A CA 1
ATOM 2165 C C . PHE A 1 276 ? -11.153 14.327 11.346 1.00 96.06 276 PHE A C 1
ATOM 2167 O O . PHE A 1 276 ? -10.033 14.769 11.597 1.00 96.06 276 PHE A O 1
ATOM 2174 N N . GLN A 1 277 ? -12.120 15.135 10.909 1.00 95.44 277 GLN A N 1
ATOM 2175 C CA . GLN A 1 277 ? -11.911 16.576 10.751 1.00 95.44 277 GLN A CA 1
ATOM 2176 C C . GLN A 1 277 ? -11.649 17.269 12.096 1.00 95.44 277 GLN A C 1
ATOM 2178 O O . GLN A 1 277 ? -10.825 18.182 12.152 1.00 95.44 277 GLN A O 1
ATOM 2183 N N . THR A 1 278 ? -12.280 16.827 13.187 1.00 95.94 278 THR A N 1
ATOM 2184 C CA . THR A 1 278 ? -11.956 17.299 14.545 1.00 95.94 278 THR A CA 1
ATOM 2185 C C . THR A 1 278 ? -10.515 16.952 14.929 1.00 95.94 278 THR A C 1
ATOM 2187 O O . THR A 1 278 ? -9.786 17.839 15.372 1.00 95.94 278 THR A O 1
ATOM 2190 N N . LEU A 1 279 ? -10.061 15.721 14.659 1.00 94.00 279 LEU A N 1
ATOM 2191 C CA . LEU A 1 279 ? -8.666 15.298 14.868 1.00 94.00 279 LEU A CA 1
ATOM 2192 C C . LEU A 1 279 ? -7.665 16.142 14.056 1.00 94.00 279 LEU A C 1
ATOM 2194 O O . LEU A 1 279 ? -6.570 16.455 14.520 1.00 94.00 279 LEU A O 1
ATOM 2198 N N . LYS A 1 280 ? -8.030 16.531 12.829 1.00 90.94 280 LYS A N 1
ATOM 2199 C CA . LYS A 1 280 ? -7.201 17.409 11.985 1.00 90.94 280 LYS A CA 1
ATOM 2200 C C . LYS A 1 280 ? -7.150 18.845 12.495 1.00 90.94 280 LYS A C 1
ATOM 2202 O O . LYS A 1 280 ? -6.107 19.487 12.382 1.00 90.94 280 LYS A O 1
ATOM 2207 N N . LYS A 1 281 ? -8.269 19.361 13.011 1.00 92.75 281 LYS A N 1
ATOM 2208 C CA . LYS A 1 281 ? -8.379 20.727 13.547 1.00 92.75 281 LYS A CA 1
ATOM 2209 C C . LYS A 1 281 ? -7.668 20.888 14.889 1.00 92.75 281 LYS A C 1
ATOM 2211 O O . LYS A 1 281 ? -7.190 21.982 15.164 1.00 92.75 281 LYS A O 1
ATOM 2216 N N . SER A 1 282 ? -7.571 19.828 15.696 1.00 91.56 282 SER A N 1
ATOM 2217 C CA . SER A 1 282 ? -6.856 19.864 16.979 1.00 91.56 282 SER A CA 1
ATOM 2218 C C . SER A 1 282 ? -5.331 19.935 16.833 1.00 91.56 282 SER A C 1
ATOM 2220 O O . SER A 1 282 ? -4.644 20.240 17.803 1.00 91.56 282 SER A O 1
ATOM 2222 N N . GLY A 1 283 ? -4.785 19.652 15.644 1.00 87.62 283 GLY A N 1
ATOM 2223 C CA . GLY A 1 283 ? -3.340 19.538 15.423 1.00 87.62 283 GLY A CA 1
ATOM 2224 C C . GLY A 1 283 ? -2.766 18.157 15.768 1.00 87.62 283 GLY A C 1
ATOM 2225 O O . GLY A 1 283 ? -1.610 17.869 15.452 1.00 87.62 283 GLY A O 1
ATOM 2226 N N . GLU A 1 284 ? -3.562 17.281 16.389 1.00 89.06 284 GLU A N 1
ATOM 2227 C CA . GLU A 1 284 ? -3.122 15.952 16.824 1.00 89.06 284 GLU A CA 1
ATOM 2228 C C . GLU A 1 284 ? -2.775 15.054 15.633 1.00 89.06 284 GLU A C 1
ATOM 2230 O O . GLU A 1 284 ? -1.767 14.349 15.663 1.00 89.06 284 GLU A O 1
ATOM 2235 N N . TYR A 1 285 ? -3.550 15.127 14.546 1.00 87.06 285 TYR A N 1
ATOM 2236 C CA . TYR A 1 285 ? -3.258 14.383 13.318 1.00 87.06 285 TYR A CA 1
ATOM 2237 C C . TYR A 1 285 ? -1.857 14.699 12.763 1.00 87.06 285 TYR A C 1
ATOM 2239 O O . TYR A 1 285 ? -1.114 13.793 12.385 1.00 87.06 285 TYR A O 1
ATOM 2247 N N . GLN A 1 286 ? -1.465 15.974 12.750 1.00 84.75 286 GLN A N 1
ATOM 2248 C CA . GLN A 1 286 ? -0.162 16.418 12.254 1.00 84.75 286 GLN A CA 1
ATOM 2249 C C . GLN A 1 286 ? 0.975 15.950 13.171 1.00 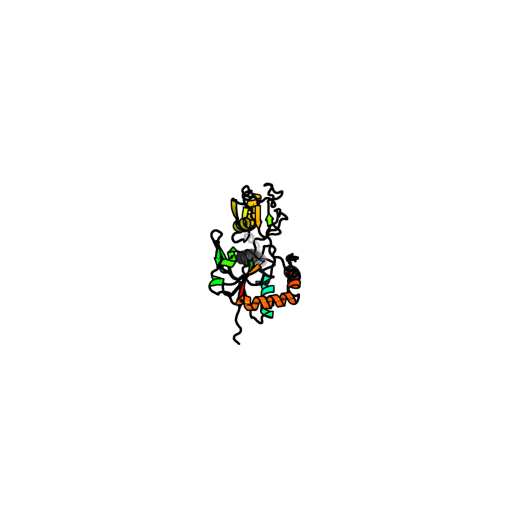84.75 286 GLN A C 1
ATOM 2251 O O . GLN A 1 286 ? 2.043 15.582 12.681 1.00 84.75 286 GLN A O 1
ATOM 2256 N N . ALA A 1 287 ? 0.739 15.909 14.486 1.00 85.88 287 ALA A N 1
ATOM 2257 C CA . ALA A 1 287 ? 1.677 15.337 15.450 1.00 85.88 287 ALA A CA 1
ATOM 2258 C C . ALA A 1 287 ? 1.784 13.807 15.323 1.00 85.88 287 ALA A C 1
ATOM 2260 O O . ALA A 1 287 ? 2.821 13.224 15.649 1.00 85.88 287 ALA A O 1
ATOM 2261 N N . LEU A 1 288 ? 0.748 13.141 14.803 1.00 85.31 288 LEU A N 1
ATOM 2262 C CA . LEU A 1 288 ? 0.701 11.688 14.740 1.00 85.31 288 LEU A CA 1
ATOM 2263 C C . LEU A 1 288 ? 1.738 11.084 13.788 1.00 85.31 288 LEU A C 1
ATOM 2265 O O . LEU A 1 288 ? 2.286 10.029 14.109 1.00 85.31 288 LEU A O 1
ATOM 2269 N N . CYS A 1 289 ? 2.052 11.729 12.659 1.00 79.38 289 CYS A N 1
ATOM 2270 C CA . CYS A 1 289 ? 3.059 11.2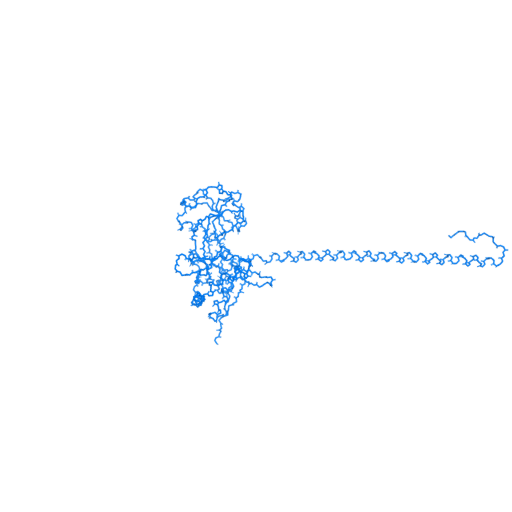10 11.724 1.00 79.38 289 CYS A CA 1
ATOM 2271 C C . CYS A 1 289 ? 4.457 11.086 12.370 1.00 79.38 289 CYS A C 1
ATOM 2273 O O . CYS A 1 289 ? 5.000 9.977 12.378 1.00 79.38 289 CYS A O 1
ATOM 2275 N N . PRO A 1 290 ? 5.052 12.161 12.941 1.00 79.94 290 PRO A N 1
ATOM 2276 C CA . PRO A 1 290 ? 6.370 12.066 13.564 1.00 79.94 290 PRO A CA 1
ATOM 2277 C C . PRO A 1 290 ? 6.356 11.177 14.814 1.00 79.94 290 PRO A C 1
ATOM 2279 O O . PRO A 1 290 ? 7.272 10.375 14.985 1.00 79.94 290 PRO A O 1
ATOM 2282 N N . ILE A 1 291 ? 5.299 11.232 15.639 1.00 84.19 291 ILE A N 1
ATOM 2283 C CA . ILE A 1 291 ? 5.167 10.356 16.817 1.00 84.19 291 ILE A CA 1
ATOM 2284 C C . ILE A 1 291 ? 5.167 8.887 16.397 1.00 84.19 291 ILE A C 1
ATOM 2286 O O . ILE A 1 291 ? 5.899 8.084 16.970 1.00 84.19 291 ILE A O 1
ATOM 2290 N N . SER A 1 292 ? 4.382 8.530 15.381 1.00 82.31 292 SER A N 1
ATOM 2291 C CA . SER A 1 292 ? 4.299 7.152 14.889 1.00 82.31 292 SER A CA 1
ATOM 2292 C C . SER A 1 292 ? 5.613 6.701 14.258 1.00 82.31 292 SER A C 1
ATOM 2294 O O . SER A 1 292 ? 6.004 5.546 14.423 1.00 82.31 292 SER A O 1
ATOM 2296 N N . SER A 1 293 ? 6.331 7.607 13.587 1.00 77.25 293 SER A N 1
ATOM 2297 C CA . SER A 1 293 ? 7.643 7.299 13.021 1.00 77.25 293 SER A CA 1
ATOM 2298 C C . SER A 1 293 ? 8.659 6.913 14.101 1.00 77.25 293 SER A C 1
ATOM 2300 O O . SER A 1 293 ? 9.351 5.902 13.967 1.00 77.25 293 SER A O 1
ATOM 2302 N N . ILE A 1 294 ? 8.683 7.669 15.205 1.00 82.00 294 ILE A N 1
ATOM 2303 C CA . ILE A 1 294 ? 9.526 7.388 16.376 1.00 82.00 294 ILE A CA 1
ATOM 2304 C C . ILE A 1 294 ? 9.056 6.106 17.075 1.00 82.00 294 ILE A C 1
ATOM 2306 O O . ILE A 1 294 ? 9.850 5.189 17.281 1.00 82.00 294 ILE A O 1
ATOM 2310 N N . LYS A 1 295 ? 7.757 6.012 17.390 1.00 84.19 295 LYS A N 1
ATOM 2311 C CA . LYS A 1 295 ? 7.139 4.885 18.112 1.00 84.19 295 LYS A CA 1
ATOM 2312 C C . LYS A 1 295 ? 7.408 3.547 17.428 1.00 84.19 295 LYS A C 1
ATOM 2314 O O . LYS A 1 295 ? 7.672 2.555 18.102 1.00 84.19 295 LYS A O 1
ATOM 2319 N N . TYR A 1 296 ? 7.346 3.508 16.099 1.00 82.25 296 TYR A N 1
ATOM 2320 C CA . TYR A 1 296 ? 7.496 2.271 15.330 1.00 82.25 296 TYR A CA 1
ATOM 2321 C C . TYR A 1 296 ? 8.885 2.076 14.718 1.00 82.25 296 TYR A C 1
ATOM 2323 O O . TYR A 1 296 ? 9.104 1.059 14.051 1.00 82.25 296 TYR A O 1
ATOM 2331 N N . ASN A 1 297 ? 9.815 3.004 14.975 1.00 78.38 297 ASN A N 1
ATOM 23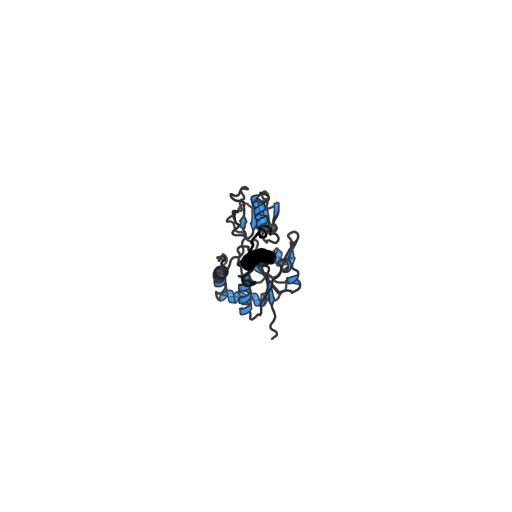32 C CA . ASN A 1 297 ? 11.169 3.024 14.423 1.00 78.38 297 ASN A CA 1
ATOM 2333 C C . ASN A 1 297 ? 11.180 2.770 12.904 1.00 78.38 297 ASN A C 1
ATOM 2335 O O . ASN A 1 297 ? 11.859 1.876 12.393 1.00 78.38 297 ASN A O 1
ATOM 2339 N N . ALA A 1 298 ? 10.332 3.505 12.190 1.00 69.38 298 ALA A N 1
ATOM 2340 C CA . ALA A 1 298 ? 10.167 3.396 10.748 1.00 69.38 298 ALA A CA 1
ATOM 2341 C C . ALA A 1 298 ? 9.756 4.758 10.187 1.00 69.38 298 ALA A C 1
ATOM 2343 O O . ALA A 1 298 ? 8.949 5.464 10.788 1.00 69.38 298 ALA A O 1
ATOM 2344 N N . ALA A 1 299 ? 10.328 5.143 9.047 1.00 62.53 299 ALA A N 1
ATOM 2345 C CA . ALA A 1 299 ? 10.044 6.436 8.440 1.00 62.53 299 ALA A CA 1
ATOM 2346 C C . ALA A 1 299 ? 8.555 6.538 8.058 1.00 62.53 299 ALA A C 1
ATOM 2348 O O . ALA A 1 299 ? 8.018 5.652 7.400 1.00 62.53 299 ALA A O 1
ATOM 2349 N N . LEU A 1 300 ? 7.906 7.615 8.503 1.00 63.03 300 LEU A N 1
ATOM 2350 C CA . LEU A 1 300 ? 6.656 8.132 7.948 1.00 63.03 300 LEU A CA 1
ATOM 2351 C C . LEU A 1 300 ? 6.976 9.539 7.461 1.00 63.03 300 LEU A C 1
ATOM 2353 O O . LEU A 1 300 ? 7.269 10.421 8.271 1.00 63.03 300 LEU A O 1
ATOM 2357 N N . ALA A 1 301 ? 6.980 9.748 6.148 1.00 56.34 301 ALA A N 1
ATOM 2358 C CA . ALA A 1 301 ? 7.290 11.058 5.600 1.00 56.34 301 ALA A CA 1
ATOM 2359 C C . ALA A 1 301 ? 6.144 12.048 5.884 1.00 56.34 301 ALA A C 1
ATOM 2361 O O . ALA A 1 301 ? 4.973 11.773 5.621 1.00 56.34 301 ALA A O 1
ATOM 2362 N N . LEU A 1 302 ? 6.479 13.230 6.403 1.00 51.69 302 LEU A N 1
ATOM 2363 C CA . LEU A 1 302 ? 5.587 14.388 6.358 1.00 51.69 302 LEU A CA 1
ATOM 2364 C C . LEU A 1 302 ? 5.634 14.961 4.941 1.00 51.69 302 LEU A C 1
ATOM 2366 O O . LEU A 1 302 ? 6.714 15.183 4.396 1.00 51.69 302 LEU A O 1
ATOM 2370 N N . SER A 1 303 ? 4.473 15.211 4.340 1.00 48.66 303 SER A N 1
ATOM 2371 C CA . SER A 1 303 ? 4.388 15.896 3.051 1.00 48.66 303 SER A CA 1
ATOM 2372 C C . SER A 1 303 ? 3.716 17.253 3.182 1.00 48.66 303 SER A C 1
ATOM 2374 O O . SER A 1 303 ? 2.719 17.414 3.890 1.00 48.66 303 SER A O 1
ATOM 2376 N N . MET A 1 304 ? 4.275 18.236 2.476 1.00 41.72 304 MET A N 1
ATOM 2377 C CA . MET A 1 304 ? 3.591 19.489 2.189 1.00 41.72 304 MET A CA 1
ATOM 2378 C C . MET A 1 304 ? 2.578 19.234 1.070 1.00 41.72 304 MET A C 1
ATOM 2380 O O . MET A 1 304 ? 2.965 18.936 -0.061 1.00 41.72 304 MET A O 1
ATOM 2384 N N . GLY A 1 305 ? 1.285 19.330 1.381 1.00 40.97 305 GLY A N 1
ATOM 2385 C CA . GLY A 1 305 ? 0.232 19.307 0.369 1.00 40.97 305 GLY A CA 1
ATOM 2386 C C . GLY A 1 305 ? 0.264 20.591 -0.464 1.00 40.97 305 GLY A C 1
ATOM 2387 O O . GLY A 1 305 ? 0.201 21.687 0.087 1.00 40.97 305 GLY A O 1
ATOM 2388 N N . TRP A 1 306 ? 0.348 20.464 -1.791 1.00 35.78 306 TRP A N 1
ATOM 2389 C CA . TRP A 1 306 ? 0.419 21.600 -2.726 1.00 35.78 306 TRP A CA 1
ATOM 2390 C C . TRP A 1 306 ? -0.925 22.304 -2.984 1.00 35.78 306 TRP A C 1
ATOM 2392 O O . TRP A 1 306 ? -0.971 23.337 -3.646 1.00 35.78 306 TRP A O 1
ATOM 2402 N N . LEU A 1 307 ? -2.023 21.817 -2.407 1.00 33.78 307 LEU A N 1
ATOM 2403 C CA . LEU A 1 307 ? -3.327 22.475 -2.445 1.00 33.78 307 LEU A CA 1
ATOM 2404 C C . LEU A 1 307 ? -3.788 22.726 -1.014 1.00 33.78 307 LEU A C 1
ATOM 2406 O O . LEU A 1 307 ? -4.260 21.814 -0.345 1.00 33.78 307 LEU A O 1
ATOM 2410 N N . ARG A 1 308 ? -3.571 23.969 -0.560 1.00 36.31 308 ARG A N 1
ATOM 2411 C CA . ARG A 1 308 ? -4.190 24.638 0.599 1.00 36.31 308 ARG A CA 1
ATOM 2412 C C . ARG A 1 308 ? -4.982 23.690 1.513 1.00 36.31 308 ARG A C 1
ATOM 2414 O O . ARG A 1 308 ? -6.167 23.507 1.270 1.00 36.31 308 ARG A O 1
ATOM 2421 N N . LEU A 1 309 ? -4.324 23.127 2.537 1.00 34.97 309 LEU A N 1
ATOM 2422 C CA . LEU A 1 309 ? -4.840 22.796 3.885 1.00 34.97 309 LEU A CA 1
ATOM 2423 C C . LEU A 1 309 ? -3.846 21.865 4.626 1.00 34.97 309 LEU A C 1
ATOM 2425 O O . LEU A 1 309 ? -4.104 20.683 4.831 1.00 34.97 309 LEU A O 1
ATOM 2429 N N . GLY A 1 310 ? -2.718 22.429 5.074 1.00 46.94 310 GLY A N 1
ATOM 2430 C CA . GLY A 1 310 ? -1.887 21.863 6.149 1.00 46.94 310 GLY A CA 1
ATOM 2431 C C . GLY A 1 310 ? -0.922 20.721 5.793 1.00 46.94 310 GLY A C 1
ATOM 2432 O O . GLY A 1 310 ? -0.993 20.093 4.740 1.00 46.94 310 GLY A O 1
ATOM 2433 N N . PHE A 1 311 ? 0.018 20.475 6.710 1.00 50.41 311 PHE A N 1
ATOM 2434 C CA . PHE A 1 311 ? 0.918 19.317 6.703 1.00 50.41 311 PHE A CA 1
ATOM 2435 C C . PHE A 1 311 ? 0.112 18.012 6.828 1.00 50.41 311 PHE A C 1
ATOM 2437 O O . PHE A 1 311 ? -0.831 17.947 7.618 1.00 50.41 311 PHE A O 1
ATOM 2444 N N . GLY A 1 312 ? 0.482 16.970 6.075 1.00 58.22 312 GLY A N 1
ATOM 2445 C CA . GLY A 1 312 ? -0.180 15.661 6.127 1.00 58.22 312 GLY A CA 1
ATOM 2446 C C . GLY A 1 312 ? 0.800 14.491 6.042 1.00 58.22 312 GLY A C 1
ATOM 2447 O O . GLY A 1 312 ? 1.869 14.605 5.434 1.00 58.22 312 GLY A O 1
ATOM 2448 N N . CYS A 1 313 ? 0.437 13.360 6.652 1.00 71.44 313 CYS A N 1
ATOM 2449 C CA . CYS A 1 313 ? 1.228 12.133 6.579 1.00 71.44 313 CYS A CA 1
ATOM 2450 C C . CYS A 1 313 ? 1.227 11.584 5.139 1.00 71.44 313 CYS A C 1
ATOM 2452 O O . CYS A 1 313 ? 0.180 11.532 4.490 1.00 71.44 313 CYS A O 1
ATOM 2454 N N . ARG A 1 314 ? 2.389 11.164 4.632 1.00 71.50 314 ARG A N 1
ATOM 2455 C CA . ARG A 1 314 ? 2.538 10.521 3.319 1.00 71.50 314 ARG A CA 1
ATOM 2456 C C . ARG A 1 314 ? 2.584 8.999 3.462 1.00 71.50 314 ARG A C 1
ATOM 2458 O O . ARG A 1 314 ? 3.148 8.450 4.409 1.00 71.50 314 ARG A O 1
ATOM 2465 N N . ASN A 1 315 ? 1.961 8.320 2.508 1.00 64.81 315 ASN A N 1
ATOM 2466 C CA . ASN A 1 315 ? 2.073 6.890 2.301 1.00 64.81 315 ASN A CA 1
ATOM 2467 C C . ASN A 1 315 ? 3.300 6.606 1.440 1.00 64.81 315 ASN A C 1
ATOM 2469 O O . ASN A 1 315 ? 3.330 7.033 0.290 1.00 64.81 315 ASN A O 1
ATOM 2473 N N . ASP A 1 316 ? 4.243 5.810 1.935 1.00 60.66 316 ASP A N 1
ATOM 2474 C CA . ASP A 1 316 ? 5.419 5.422 1.152 1.00 60.66 316 ASP A CA 1
ATOM 2475 C C . ASP A 1 316 ? 5.127 4.240 0.189 1.00 60.66 316 ASP A C 1
ATOM 2477 O O . ASP A 1 316 ? 5.990 3.404 -0.104 1.00 60.66 316 ASP A O 1
ATOM 2481 N N . GLY A 1 317 ? 3.862 4.093 -0.222 1.00 52.03 317 GLY A N 1
ATOM 2482 C CA . GLY A 1 317 ? 3.352 2.988 -1.037 1.00 52.03 317 GLY A CA 1
ATOM 2483 C C . GLY A 1 317 ? 3.286 1.633 -0.327 1.00 52.03 317 GLY A C 1
ATOM 2484 O O . GLY A 1 317 ? 2.924 0.629 -0.938 1.00 52.03 317 GLY A O 1
ATOM 2485 N N . ILE A 1 318 ? 3.636 1.558 0.963 1.00 50.38 318 ILE A N 1
ATOM 2486 C CA . ILE A 1 318 ? 3.641 0.306 1.736 1.00 50.38 318 ILE A CA 1
ATOM 2487 C C . ILE A 1 318 ? 2.249 -0.072 2.250 1.00 50.38 318 ILE A C 1
ATOM 2489 O O . ILE A 1 318 ? 1.965 -1.271 2.284 1.00 50.38 318 ILE A O 1
ATOM 2493 N N . SER A 1 319 ? 1.376 0.891 2.573 1.00 43.34 319 SER A N 1
ATOM 2494 C CA . SER A 1 319 ? 0.019 0.584 3.066 1.00 43.34 319 SER A CA 1
ATOM 2495 C C . SER A 1 319 ? -0.944 0.172 1.939 1.00 43.34 319 SER A C 1
ATOM 2497 O O . SER A 1 319 ? -1.771 -0.715 2.110 1.00 43.34 319 SER A O 1
ATOM 2499 N N . ALA A 1 320 ? -0.798 0.785 0.760 1.00 42.16 320 ALA A N 1
ATOM 2500 C CA . ALA A 1 320 ? -1.800 0.842 -0.311 1.00 42.16 320 ALA A CA 1
ATOM 2501 C C . ALA A 1 320 ? -2.235 -0.495 -0.939 1.00 42.16 320 ALA A C 1
ATOM 2503 O O . ALA A 1 320 ? -3.310 -0.582 -1.546 1.00 42.16 320 ALA A O 1
ATOM 2504 N N . GLU A 1 321 ? -1.368 -1.502 -0.860 1.00 48.12 321 GLU A N 1
ATOM 2505 C CA . GLU A 1 321 ? -1.438 -2.706 -1.694 1.00 48.12 321 GLU A CA 1
ATOM 2506 C C . GLU A 1 321 ? -1.614 -3.993 -0.875 1.00 48.12 321 GLU A C 1
ATOM 2508 O O . GLU A 1 321 ? -1.813 -5.049 -1.464 1.00 48.12 321 GLU A O 1
ATOM 2513 N N . VAL A 1 322 ? -1.513 -3.945 0.467 1.00 48.25 322 VAL A N 1
ATOM 2514 C CA . VAL A 1 322 ? -1.465 -5.170 1.298 1.00 48.25 322 VAL A CA 1
ATOM 2515 C C . VAL A 1 322 ? -1.945 -4.983 2.757 1.00 48.25 322 VAL A C 1
ATOM 2517 O O . VAL A 1 322 ? -1.526 -5.747 3.630 1.00 48.25 322 VAL A O 1
ATOM 2520 N N . SER A 1 323 ? -2.770 -3.980 3.087 1.00 49.72 323 SER A N 1
ATOM 2521 C CA . SER A 1 323 ? -3.280 -3.834 4.467 1.00 49.72 323 SER A CA 1
ATOM 2522 C C . SER A 1 323 ? -4.134 -5.043 4.875 1.00 49.72 323 SER A C 1
ATOM 2524 O O . SER A 1 323 ? -5.212 -5.262 4.331 1.00 49.72 323 SER A O 1
ATOM 2526 N N . ALA A 1 324 ? -3.647 -5.830 5.841 1.00 58.09 324 ALA A N 1
ATOM 2527 C CA . ALA A 1 324 ? -4.310 -7.032 6.371 1.00 58.09 324 ALA A CA 1
ATOM 2528 C C . ALA A 1 324 ? -5.055 -6.773 7.690 1.00 58.09 324 ALA A C 1
ATOM 2530 O O . ALA A 1 324 ? -5.112 -7.621 8.584 1.00 58.09 324 ALA A O 1
ATOM 2531 N N . VAL A 1 325 ? -5.557 -5.552 7.840 1.00 64.00 325 VAL A N 1
ATOM 2532 C CA . VAL A 1 325 ? -6.372 -5.147 8.976 1.00 64.00 325 VAL A CA 1
ATOM 2533 C C . VAL A 1 325 ? -7.716 -4.687 8.457 1.00 64.00 325 VAL A C 1
ATOM 2535 O O . VAL A 1 325 ? -7.797 -4.000 7.440 1.00 64.00 325 VAL A O 1
ATOM 2538 N N . ALA A 1 326 ? -8.746 -5.071 9.192 1.00 75.06 326 ALA A N 1
ATOM 2539 C CA . ALA A 1 326 ? -10.081 -4.546 9.072 1.00 75.06 326 ALA A CA 1
ATOM 2540 C C . ALA A 1 326 ? -10.565 -4.068 10.445 1.00 75.06 326 ALA A C 1
ATOM 2542 O O . ALA A 1 326 ? -9.947 -4.328 11.478 1.00 75.06 326 ALA A O 1
ATOM 2543 N N . MET A 1 327 ? -11.652 -3.320 10.446 1.00 83.81 327 MET A N 1
ATOM 2544 C CA . MET A 1 327 ? -12.234 -2.727 11.636 1.00 83.81 327 MET A CA 1
ATOM 2545 C C . MET A 1 327 ? -13.676 -3.197 11.768 1.00 83.81 327 MET A C 1
ATOM 2547 O O . MET A 1 327 ? -14.450 -3.078 10.818 1.00 83.81 327 MET A O 1
ATOM 2551 N N . THR A 1 328 ? -14.027 -3.690 12.948 1.00 77.75 328 THR A N 1
ATOM 2552 C CA . THR A 1 328 ? -15.406 -3.930 13.370 1.00 77.75 328 THR A CA 1
ATOM 2553 C C . THR A 1 328 ? -15.828 -2.821 14.324 1.00 77.75 328 THR A C 1
ATOM 2555 O O . THR A 1 328 ? -15.007 -2.217 15.024 1.00 77.75 328 THR A O 1
ATOM 2558 N N . MET A 1 329 ? -17.117 -2.526 14.351 1.00 77.44 329 MET A N 1
ATOM 2559 C CA . MET A 1 329 ? -17.675 -1.529 15.238 1.00 77.44 329 MET A CA 1
ATOM 2560 C C . MET A 1 329 ? -18.961 -2.049 15.863 1.00 77.44 329 MET A C 1
ATOM 2562 O O . MET A 1 329 ? -19.908 -2.406 15.167 1.00 77.44 329 MET A O 1
ATOM 2566 N N . SER A 1 330 ? -19.028 -2.036 17.190 1.00 64.12 330 SER A N 1
ATOM 2567 C CA . SER A 1 330 ? -20.292 -2.241 17.888 1.00 64.12 330 SER A CA 1
ATOM 2568 C C . SER A 1 330 ? -20.983 -0.893 18.058 1.00 64.12 330 SER A C 1
ATOM 2570 O O . SER A 1 330 ? -20.387 0.063 18.570 1.00 64.12 330 SER A O 1
ATOM 2572 N N . MET A 1 331 ? -22.254 -0.796 17.669 1.00 46.78 331 MET A N 1
ATOM 2573 C CA . MET A 1 331 ? -23.078 0.297 18.175 1.00 46.78 331 MET A CA 1
ATOM 2574 C C . MET A 1 331 ? -23.249 0.073 19.679 1.00 46.78 331 MET A C 1
ATOM 2576 O O . MET A 1 331 ? -23.663 -1.009 20.081 1.00 46.78 331 MET A O 1
ATOM 2580 N N . MET A 1 332 ? -22.908 1.067 20.506 1.00 40.50 332 MET A N 1
ATOM 2581 C CA . MET A 1 332 ? -23.461 1.098 21.858 1.00 40.50 332 MET A CA 1
ATOM 2582 C C . MET A 1 332 ? -24.973 1.191 21.677 1.00 40.50 332 MET A C 1
ATOM 2584 O O . MET A 1 332 ? -25.461 2.189 21.139 1.00 40.50 332 MET A O 1
ATOM 2588 N N . GLU A 1 333 ? -25.686 0.120 22.025 1.00 31.84 333 GLU A N 1
ATOM 2589 C CA . GLU A 1 333 ? -27.114 0.239 22.283 1.00 31.84 333 GLU A CA 1
ATOM 2590 C C . GLU A 1 333 ? -27.283 1.290 23.396 1.00 31.84 333 GLU A C 1
ATOM 2592 O O . GLU A 1 333 ? -26.492 1.281 24.347 1.00 31.84 333 GLU A O 1
ATOM 2597 N N . PRO A 1 334 ? -28.194 2.260 23.209 1.00 40.53 334 PRO A N 1
ATOM 2598 C CA . PRO A 1 334 ? -28.370 3.387 24.120 1.00 40.53 334 PRO A CA 1
ATOM 2599 C C . PRO A 1 334 ? -28.782 2.978 25.535 1.00 40.53 334 PRO A C 1
ATOM 2601 O O . PRO A 1 334 ? -29.483 1.950 25.685 1.00 40.53 334 PRO A O 1
#

Sequence (334 aa):
MLYCFSSFSTRTEVKVANLVCFIIIIITITTIILLLIIIIIIFLFGLVLVVIAVVAVVVVHLVLLLRRRRRRRHRHGRKKPYSFFDDLGNVVGFDVDIVSRVCAIAGKQCEIVLAEFTECTFTNREITYPGRGLMSGWFDACPGYVISVDRKTAFDFTDPYLYTDASFTVAPGNPSDFNPDISDFSQFTFAHLTGAVTNEKCLDRLNKKAKNFVVAANLPDARAMLLNGTADVLFSPRHKIDGLEILPQRVHCDAGGSAVMLKRGSPLAQWWNPAFQTLKKSGEYQALCPISSIKYNAALALSMGWLRLGFGCRNDGISAEVSAVAMTMSMMEP

Radius of gyration: 37.23 Å; chains: 1; bounding box: 86×105×90 Å

Foldseek 3Di:
DDPDDDDDPDPVVVVVSVVVVVVVVVVVVVVVVVVVVVVVVVVVVVVVVVVVVVVVVVVVVVVVVVVVVVVVPPPFQDQPAAWHQDPVRDIHHLQVVLVVQLCVLLVFDKDKDFAFPQQQWFDDPNQIDGHVVQVVPVAFWFFLAFAAPRQVVFWDFAAAFAAFKKFKKAAPPLPVPDDPPDQEQCVFAEEEEGQALQDPVLSVVVNRDYDHYDYAPDLVRVVVCRHVVVGGIYIARAPDDPRIGIDPDIHDSGDRHTGMIGGPPRCCNVSSRVSSVVCLVVCVSVVSQVVSCVVRVHHFDWDDDPPDDDIGTHDNRSRHRRRRMGMHTDDPPD